Protein AF-A0A2D4N0L1-F1 (afdb_monomer_lite)

Organism: NCBI:txid129469

Radius of gyration: 17.46 Å; chains: 1; bounding box: 37×36×46 Å

pLDDT: mean 87.57, std 13.32, range [36.03, 98.56]

Structure (mmCIF, N/CA/C/O backbone):
data_AF-A0A2D4N0L1-F1
#
_entry.id   AF-A0A2D4N0L1-F1
#
loop_
_atom_site.group_PDB
_atom_site.id
_atom_site.type_symbol
_atom_site.label_atom_id
_atom_site.label_alt_id
_atom_site.label_comp_id
_atom_site.label_asym_id
_atom_site.label_entity_id
_atom_site.label_seq_id
_atom_site.pdbx_PDB_ins_code
_atom_site.Cartn_x
_atom_site.Cartn_y
_atom_site.Cartn_z
_atom_site.occupancy
_atom_site.B_iso_or_equiv
_atom_site.auth_seq_id
_atom_site.auth_comp_id
_atom_site.auth_asym_id
_atom_site.auth_atom_id
_atom_site.pdbx_PDB_model_num
ATOM 1 N N . SER A 1 1 ? 4.907 13.737 16.187 1.00 70.56 1 SER A N 1
ATOM 2 C CA . SER A 1 1 ? 6.003 14.047 17.114 1.00 70.56 1 SER A CA 1
ATOM 3 C C . SER A 1 1 ? 7.324 13.572 16.533 1.00 70.56 1 SER A C 1
ATOM 5 O O . SER A 1 1 ? 7.354 12.502 15.925 1.00 70.56 1 SER A O 1
ATOM 7 N N . SER A 1 2 ? 8.396 14.350 16.706 1.00 70.12 2 SER A N 1
ATOM 8 C CA . SER A 1 2 ? 9.777 13.940 16.403 1.00 70.12 2 SER A CA 1
ATOM 9 C C . SER A 1 2 ? 10.321 12.933 17.426 1.00 70.12 2 SER A C 1
ATOM 11 O O . SER A 1 2 ? 11.232 12.169 17.104 1.00 70.12 2 SER A O 1
ATOM 13 N N . ASN A 1 3 ? 9.709 12.844 18.612 1.00 78.75 3 ASN A N 1
ATOM 14 C CA . ASN A 1 3 ? 10.082 11.907 19.665 1.00 78.75 3 ASN A CA 1
ATOM 15 C C . ASN A 1 3 ? 9.622 10.476 19.344 1.00 78.75 3 ASN A C 1
ATOM 17 O O . ASN A 1 3 ? 8.456 10.225 19.033 1.00 78.75 3 ASN A O 1
ATOM 21 N N . TRP A 1 4 ? 10.554 9.528 19.425 1.00 79.44 4 TRP A N 1
ATOM 22 C CA . TRP A 1 4 ? 10.309 8.106 19.197 1.00 79.44 4 TRP A CA 1
ATOM 23 C C . TRP A 1 4 ? 9.311 7.499 20.193 1.00 79.44 4 TRP A C 1
ATOM 25 O O . TRP A 1 4 ? 8.434 6.742 19.770 1.00 79.44 4 TRP A O 1
ATOM 35 N N . SER A 1 5 ? 9.423 7.828 21.488 1.00 81.56 5 SER A N 1
ATOM 36 C CA . SER A 1 5 ? 8.578 7.220 22.533 1.00 81.56 5 SER A CA 1
ATOM 37 C C . SER A 1 5 ? 7.115 7.586 22.321 1.00 81.56 5 SER A C 1
ATOM 39 O O . SER A 1 5 ? 6.252 6.716 22.282 1.00 81.56 5 SER A O 1
ATOM 41 N N . GLU A 1 6 ? 6.856 8.860 22.031 1.00 85.69 6 GLU A N 1
ATOM 42 C CA . GLU A 1 6 ? 5.513 9.362 21.740 1.00 85.69 6 GLU A CA 1
ATOM 43 C C . GLU A 1 6 ? 4.907 8.714 20.488 1.00 85.69 6 GLU A C 1
ATOM 45 O O . GLU A 1 6 ? 3.711 8.431 20.455 1.00 85.69 6 GLU A O 1
ATOM 50 N N . ARG A 1 7 ? 5.711 8.427 19.449 1.00 85.50 7 ARG A N 1
ATOM 51 C CA . ARG A 1 7 ? 5.216 7.699 18.264 1.00 85.50 7 ARG A CA 1
ATOM 52 C C . ARG A 1 7 ? 4.815 6.270 18.615 1.00 85.50 7 ARG A C 1
ATOM 54 O O . ARG A 1 7 ? 3.769 5.807 18.166 1.00 85.50 7 ARG A O 1
ATOM 61 N N . LYS A 1 8 ? 5.634 5.578 19.410 1.00 86.94 8 LYS A N 1
ATOM 62 C CA . LYS A 1 8 ? 5.337 4.221 19.882 1.00 86.94 8 LYS A CA 1
ATOM 63 C C . LYS A 1 8 ? 4.055 4.202 20.717 1.00 86.94 8 LYS A C 1
ATOM 65 O O . LYS A 1 8 ? 3.181 3.383 20.451 1.00 86.94 8 LYS A O 1
ATOM 70 N N . GLU A 1 9 ? 3.934 5.095 21.694 1.00 90.50 9 GLU A N 1
ATOM 71 C CA . GLU A 1 9 ? 2.748 5.204 22.553 1.00 90.50 9 GLU A CA 1
ATOM 72 C C . GLU A 1 9 ? 1.495 5.554 21.748 1.00 90.50 9 GLU A C 1
ATOM 74 O O . GLU A 1 9 ? 0.459 4.914 21.919 1.00 90.50 9 GLU A O 1
ATOM 79 N N . GLY A 1 10 ? 1.609 6.481 20.792 1.00 90.75 10 GLY A N 1
ATOM 80 C CA . GLY A 1 10 ? 0.523 6.815 19.873 1.00 90.75 10 GLY A CA 1
ATOM 81 C C . GLY A 1 10 ? 0.056 5.617 19.040 1.00 90.75 10 GLY A C 1
ATOM 82 O O . GLY A 1 10 ? -1.147 5.408 18.897 1.00 90.75 10 GLY A O 1
ATOM 83 N N . LEU A 1 11 ? 0.981 4.791 18.534 1.00 91.06 11 LEU A N 1
ATOM 84 C CA . LEU A 1 11 ? 0.633 3.566 17.803 1.00 91.06 11 LEU A CA 1
ATOM 85 C C . LEU A 1 11 ? -0.044 2.525 18.697 1.00 91.06 11 LEU A C 1
ATOM 87 O O . LEU A 1 11 ? -1.002 1.902 18.253 1.00 91.06 11 LEU A O 1
ATOM 91 N N . ILE A 1 12 ? 0.408 2.357 19.942 1.00 92.06 12 ILE A N 1
ATOM 92 C CA . ILE A 1 12 ? -0.232 1.450 20.908 1.00 92.06 12 ILE A CA 1
ATOM 93 C C . ILE A 1 12 ? -1.658 1.922 21.216 1.00 92.06 12 ILE A C 1
ATOM 95 O O . ILE A 1 12 ? -2.595 1.125 21.191 1.00 92.06 12 ILE A O 1
ATOM 99 N N . GLY A 1 13 ? -1.843 3.223 21.455 1.00 92.06 13 GLY A N 1
ATOM 100 C CA . GLY A 1 13 ? -3.165 3.815 21.661 1.00 92.06 13 GLY A CA 1
ATOM 101 C C . GLY A 1 13 ? -4.088 3.603 20.460 1.00 92.06 13 GLY A C 1
ATOM 102 O O . GLY A 1 13 ? -5.243 3.217 20.632 1.00 92.06 13 GLY A O 1
ATOM 103 N N . LEU A 1 14 ? -3.564 3.773 19.242 1.00 92.19 14 LEU A N 1
ATOM 104 C CA . LEU A 1 14 ? -4.318 3.533 18.013 1.00 92.19 14 LEU A CA 1
ATOM 105 C C . LEU A 1 14 ? -4.685 2.055 17.836 1.00 92.19 14 LEU A C 1
ATOM 107 O O . LEU A 1 14 ? -5.826 1.758 17.509 1.00 92.19 14 LEU A O 1
ATOM 111 N N . GLN A 1 15 ? -3.769 1.122 18.107 1.00 92.12 15 GLN A N 1
ATOM 112 C CA . GLN A 1 15 ? -4.069 -0.315 18.073 1.00 92.12 15 GLN A CA 1
ATOM 113 C C . GLN A 1 15 ? -5.190 -0.682 19.051 1.00 92.12 15 GLN A C 1
ATOM 115 O O . GLN A 1 15 ? -6.077 -1.457 18.708 1.00 92.12 15 GLN A O 1
ATOM 120 N N . ASN A 1 16 ? -5.184 -0.108 20.255 1.00 91.56 16 ASN A N 1
ATOM 121 C CA . ASN A 1 16 ? -6.250 -0.333 21.231 1.00 91.56 16 ASN A CA 1
ATOM 122 C C . ASN A 1 16 ? -7.594 0.243 20.761 1.00 91.56 16 ASN A C 1
ATOM 124 O O . ASN A 1 16 ? -8.624 -0.399 20.950 1.00 91.56 16 ASN A O 1
ATOM 128 N N . LEU A 1 17 ? -7.582 1.413 20.114 1.00 90.62 17 LEU A N 1
ATOM 129 C CA . LEU A 1 17 ? -8.778 2.019 19.524 1.00 90.62 17 LEU A CA 1
ATOM 130 C C . LEU A 1 17 ? -9.350 1.168 18.382 1.00 90.62 17 LEU A C 1
ATOM 132 O O . LEU A 1 17 ? -10.560 0.979 18.301 1.00 90.62 17 LEU A O 1
ATOM 136 N N . LEU A 1 18 ? -8.490 0.636 17.513 1.00 88.94 18 LEU A N 1
ATOM 137 C CA . LEU A 1 18 ? -8.903 -0.243 16.418 1.00 88.94 18 LEU A CA 1
ATOM 138 C C . LEU A 1 18 ? -9.489 -1.556 16.953 1.00 88.94 18 LEU A C 1
ATOM 140 O O . LEU A 1 18 ? -10.538 -2.003 16.495 1.00 88.94 18 LEU A O 1
ATOM 144 N N . LYS A 1 19 ? -8.871 -2.136 17.989 1.00 88.81 19 LYS A N 1
ATOM 145 C CA . LYS A 1 19 ? -9.373 -3.349 18.656 1.00 88.81 19 LYS A CA 1
ATOM 146 C C . LYS A 1 19 ? -10.721 -3.154 19.337 1.00 88.81 19 LYS A C 1
ATOM 148 O O . LYS A 1 19 ? -11.499 -4.100 19.391 1.00 88.81 19 LYS A O 1
ATOM 153 N N . SER A 1 20 ? -11.010 -1.959 19.849 1.00 88.62 20 SER A N 1
ATOM 154 C CA . SER A 1 20 ? -12.323 -1.664 20.428 1.00 88.62 20 SER A CA 1
ATOM 155 C C . SER A 1 20 ? -13.409 -1.413 19.377 1.00 88.62 20 SER A C 1
ATOM 157 O O . SER A 1 20 ? -14.542 -1.129 19.758 1.00 88.62 20 SER A O 1
ATOM 159 N N . GLN A 1 21 ? -13.080 -1.506 18.078 1.00 77.94 21 GLN A N 1
ATOM 160 C CA . GLN A 1 21 ? -13.977 -1.232 16.949 1.00 77.94 21 GLN A CA 1
ATOM 161 C C . GLN A 1 21 ? -14.682 0.124 17.056 1.00 77.94 21 GLN A C 1
ATOM 163 O O . GLN A 1 21 ? -15.794 0.315 16.562 1.00 77.94 21 GLN A O 1
ATOM 168 N N . ARG A 1 22 ? -14.034 1.095 17.709 1.00 84.06 22 ARG A N 1
ATOM 169 C CA . ARG A 1 22 ? -14.580 2.442 17.806 1.00 84.06 22 ARG A CA 1
ATOM 170 C C . ARG A 1 22 ? -14.673 3.038 16.403 1.00 84.06 22 ARG A C 1
ATOM 172 O O . ARG A 1 22 ? -13.668 3.158 15.706 1.00 84.06 22 ARG A O 1
ATOM 179 N N . THR A 1 23 ? -15.864 3.497 16.034 1.00 81.25 23 THR A N 1
ATOM 180 C CA . THR A 1 23 ? -16.072 4.235 14.788 1.00 81.25 23 THR A CA 1
ATOM 181 C C . THR A 1 23 ? -15.280 5.541 14.818 1.00 81.25 23 THR A C 1
ATOM 183 O O . THR A 1 23 ? -15.414 6.350 15.740 1.00 81.25 23 THR A O 1
ATOM 186 N N . LEU A 1 24 ? -14.444 5.736 13.803 1.00 89.25 24 LEU A N 1
ATOM 187 C CA . LEU A 1 24 ? -13.737 6.986 13.564 1.00 89.25 24 LEU A CA 1
ATOM 188 C C . LEU A 1 24 ? -14.592 7.885 12.677 1.00 89.25 24 LEU A C 1
ATOM 190 O O . LEU A 1 24 ? -15.162 7.433 11.687 1.00 89.25 24 LEU A O 1
ATOM 194 N N . SER A 1 25 ? -14.658 9.171 13.003 1.00 92.19 25 SER A N 1
ATOM 195 C CA . SER A 1 25 ? -15.262 10.152 12.104 1.00 92.19 25 SER A CA 1
ATOM 196 C C . SER A 1 25 ? -14.426 10.308 10.830 1.00 92.19 25 SER A C 1
ATOM 198 O O . SER A 1 25 ? -13.211 10.101 10.825 1.00 92.19 25 SER A O 1
ATOM 200 N N . ARG A 1 26 ? -15.052 10.784 9.748 1.00 90.50 26 ARG A N 1
ATOM 201 C CA . ARG A 1 26 ? -14.361 11.065 8.476 1.00 90.50 26 ARG A CA 1
ATOM 202 C C . ARG A 1 26 ? -13.154 12.000 8.643 1.00 90.50 26 ARG A C 1
ATOM 204 O O . ARG A 1 26 ? -12.141 11.836 7.969 1.00 90.50 26 ARG A O 1
ATOM 211 N N . VAL A 1 27 ? -13.248 12.976 9.551 1.00 94.81 27 VAL A N 1
ATOM 212 C CA . VAL A 1 27 ? -12.160 13.926 9.842 1.00 94.81 27 VAL A CA 1
ATOM 213 C C . VAL A 1 27 ? -10.999 13.230 10.555 1.00 94.81 27 VAL A C 1
ATOM 215 O O . VAL A 1 27 ? -9.842 13.439 10.186 1.00 94.81 27 VAL A O 1
ATOM 218 N N . GLU A 1 28 ? -11.289 12.380 11.543 1.00 93.69 28 GLU A N 1
ATOM 219 C CA . GLU A 1 28 ? -10.271 11.575 12.228 1.00 93.69 28 GLU A CA 1
ATOM 220 C C . GLU A 1 28 ? -9.590 10.608 11.256 1.00 93.69 28 GLU A C 1
ATOM 222 O O . GLU A 1 28 ? -8.361 10.530 11.237 1.00 93.69 28 GLU A O 1
ATOM 227 N N . LEU A 1 29 ? -10.367 9.938 10.400 1.00 94.69 29 LEU A N 1
ATOM 228 C CA . LEU A 1 29 ? -9.846 9.001 9.410 1.00 94.69 29 LEU A CA 1
ATOM 229 C C . LEU A 1 29 ? -8.920 9.693 8.406 1.00 94.69 29 LEU A C 1
ATOM 231 O O . LEU A 1 29 ? -7.802 9.232 8.170 1.00 94.69 29 LEU A O 1
ATOM 235 N N . LYS A 1 30 ? -9.337 10.849 7.875 1.00 95.38 30 LYS A N 1
ATOM 236 C CA . LYS A 1 30 ? -8.504 11.658 6.978 1.00 95.38 30 LYS A CA 1
ATOM 237 C C . LYS A 1 30 ? -7.191 12.060 7.650 1.00 95.38 30 LYS A C 1
ATOM 239 O O . LYS A 1 30 ? -6.119 11.895 7.069 1.00 95.38 30 LYS A O 1
ATOM 244 N N . ARG A 1 31 ? -7.256 12.522 8.901 1.00 95.81 31 ARG A N 1
ATOM 245 C CA . ARG A 1 31 ? -6.065 12.896 9.674 1.00 95.81 31 ARG A CA 1
ATOM 246 C C . ARG A 1 31 ? -5.134 11.703 9.901 1.00 95.81 31 ARG A C 1
ATOM 248 O O . ARG A 1 31 ? -3.917 11.861 9.815 1.00 95.81 31 ARG A O 1
ATOM 255 N N . LEU A 1 32 ? -5.674 10.515 10.174 1.00 95.38 32 LEU A N 1
ATOM 256 C CA . LEU A 1 32 ? -4.875 9.294 10.301 1.00 95.38 32 LEU A CA 1
ATOM 257 C C . LEU A 1 32 ? -4.203 8.910 8.982 1.00 95.38 32 LEU A C 1
ATOM 259 O O . LEU A 1 32 ? -3.011 8.611 8.995 1.00 95.38 32 LEU A O 1
ATOM 263 N N . CYS A 1 33 ? -4.899 9.014 7.848 1.00 97.00 33 CYS A N 1
ATOM 264 C CA . CYS A 1 33 ? -4.310 8.785 6.525 1.00 97.00 33 CYS A CA 1
ATOM 265 C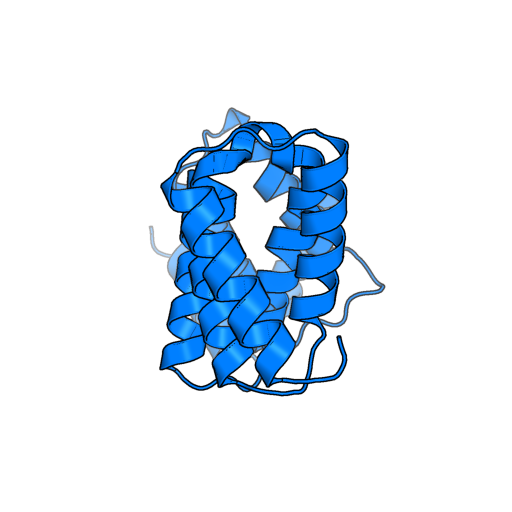 C . CYS A 1 33 ? -3.128 9.733 6.257 1.00 97.00 33 CYS A C 1
ATOM 267 O O . CYS A 1 33 ? -2.066 9.307 5.797 1.00 97.00 33 CYS A O 1
ATOM 269 N N . GLU A 1 34 ? -3.253 11.016 6.608 1.00 95.50 34 GLU A N 1
ATOM 270 C CA . GLU A 1 34 ? -2.164 12.001 6.502 1.00 95.50 34 GLU A CA 1
ATOM 271 C C . GLU A 1 34 ? -0.982 11.681 7.435 1.00 95.50 34 GLU A C 1
ATOM 273 O O . GLU A 1 34 ? 0.185 11.898 7.088 1.00 95.50 34 GLU A O 1
ATOM 278 N N . ILE A 1 35 ? -1.254 11.166 8.637 1.00 94.12 35 ILE A N 1
ATOM 279 C CA . ILE A 1 35 ? -0.215 10.711 9.571 1.00 94.12 35 ILE A CA 1
ATOM 280 C C . ILE A 1 35 ? 0.499 9.480 9.006 1.00 94.12 35 ILE A C 1
ATOM 282 O O . ILE A 1 35 ? 1.726 9.480 8.931 1.00 94.12 35 ILE A O 1
ATOM 286 N N . PHE A 1 36 ? -0.237 8.467 8.555 1.00 95.56 36 PHE A N 1
ATOM 287 C CA . PHE A 1 36 ? 0.319 7.242 7.977 1.00 95.56 36 PHE A CA 1
ATOM 288 C C . PHE A 1 36 ? 1.116 7.510 6.702 1.00 95.56 36 PHE A C 1
ATOM 290 O O . PHE A 1 36 ? 2.203 6.962 6.529 1.00 95.56 36 PHE A O 1
ATOM 297 N N . THR A 1 37 ? 0.655 8.439 5.864 1.00 95.38 37 THR A N 1
ATOM 298 C 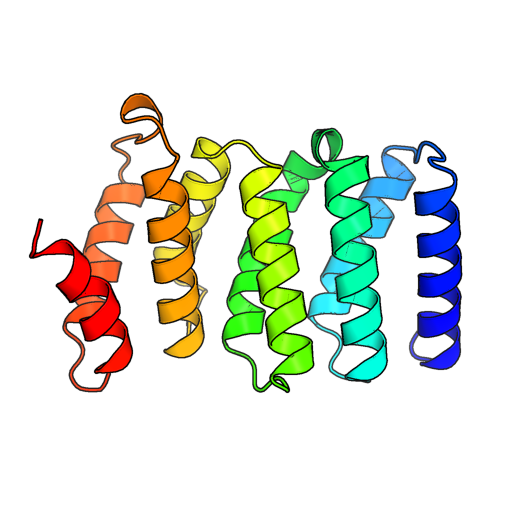CA . THR A 1 37 ? 1.406 8.911 4.691 1.00 95.38 37 THR A CA 1
ATOM 299 C C . THR A 1 37 ? 2.781 9.446 5.093 1.00 95.38 37 THR A C 1
ATOM 301 O O . THR A 1 37 ? 3.789 9.103 4.479 1.00 95.38 37 THR A O 1
ATOM 304 N N . ARG A 1 38 ? 2.853 10.234 6.173 1.00 92.44 38 ARG A N 1
ATOM 305 C CA . ARG A 1 38 ? 4.131 10.724 6.710 1.00 92.44 38 ARG A CA 1
ATOM 306 C C . ARG A 1 38 ? 4.966 9.615 7.351 1.00 92.44 38 ARG A C 1
ATOM 308 O O . ARG A 1 38 ? 6.185 9.648 7.228 1.00 92.44 38 ARG A O 1
ATOM 315 N N . MET A 1 39 ? 4.343 8.616 7.978 1.00 91.94 39 MET A N 1
ATOM 316 C CA . MET A 1 39 ? 5.053 7.464 8.554 1.00 91.94 39 MET A CA 1
ATOM 317 C C . MET A 1 39 ? 5.744 6.598 7.494 1.00 91.94 39 MET A C 1
ATOM 319 O O . MET A 1 39 ? 6.810 6.051 7.769 1.00 91.94 39 MET A O 1
ATOM 323 N N . PHE A 1 40 ? 5.225 6.530 6.262 1.00 91.06 40 PHE A N 1
ATOM 324 C CA . PHE A 1 40 ? 5.961 5.923 5.148 1.00 91.06 40 PHE A CA 1
ATOM 325 C C . PHE A 1 40 ? 7.273 6.657 4.838 1.00 91.06 40 PHE A C 1
ATOM 327 O O . PHE A 1 40 ? 8.247 6.016 4.446 1.00 91.06 40 PHE A O 1
ATOM 334 N N . ALA A 1 41 ? 7.335 7.973 5.031 1.00 85.56 41 ALA A N 1
ATOM 335 C CA . ALA A 1 41 ? 8.532 8.768 4.768 1.00 85.56 41 ALA A CA 1
ATOM 336 C C . ALA A 1 41 ? 9.500 8.849 5.963 1.00 85.56 41 ALA A C 1
ATOM 338 O O . ALA A 1 41 ? 10.619 9.317 5.776 1.00 85.56 41 ALA A O 1
ATOM 339 N N . ASP A 1 42 ? 9.106 8.398 7.161 1.00 81.44 42 ASP A N 1
ATOM 340 C CA . ASP A 1 42 ? 9.916 8.533 8.379 1.00 81.44 42 ASP A CA 1
ATOM 341 C C . ASP A 1 42 ? 11.183 7.648 8.308 1.00 81.44 42 ASP A C 1
ATOM 343 O O . ASP A 1 42 ? 11.078 6.414 8.283 1.00 81.44 42 ASP A O 1
ATOM 347 N N . PRO A 1 43 ? 12.395 8.241 8.277 1.00 65.06 43 PRO A N 1
ATOM 348 C CA . PRO A 1 43 ? 13.647 7.489 8.248 1.00 65.06 43 PRO A CA 1
ATOM 349 C C . PRO A 1 43 ? 14.046 6.964 9.638 1.00 65.06 43 PRO A C 1
ATOM 351 O O . PRO A 1 43 ? 14.979 6.162 9.756 1.00 65.06 43 PRO A O 1
ATOM 354 N N . HIS A 1 44 ? 13.367 7.393 10.708 1.00 63.03 44 HIS A N 1
ATOM 355 C CA . HIS A 1 44 ? 13.825 7.199 12.076 1.00 63.03 44 HIS A CA 1
ATOM 356 C C . HIS A 1 44 ? 13.002 6.157 12.839 1.00 63.03 44 HIS A C 1
ATOM 358 O O . HIS A 1 44 ? 11.938 6.419 13.402 1.00 63.03 44 HIS A O 1
ATOM 364 N N . SER A 1 45 ? 13.633 4.982 12.953 1.00 69.44 45 SER A N 1
ATOM 365 C CA . SER A 1 45 ? 13.294 3.808 13.768 1.00 69.44 45 SER A CA 1
ATOM 366 C C . SER A 1 45 ? 12.575 2.686 13.023 1.00 69.44 45 SER A C 1
ATOM 368 O O . SER A 1 45 ? 11.347 2.603 12.984 1.00 69.44 45 SER A O 1
ATOM 370 N N . LYS A 1 46 ? 13.379 1.721 12.547 1.00 81.06 46 LYS A N 1
ATOM 371 C CA . LYS A 1 46 ? 12.929 0.428 11.995 1.00 81.06 46 LYS A CA 1
ATOM 372 C C . LYS A 1 46 ? 11.878 -0.255 12.886 1.00 81.06 46 LYS A C 1
ATOM 374 O O . LYS A 1 46 ? 10.968 -0.899 12.375 1.00 81.06 46 LYS A O 1
ATOM 379 N N . ARG A 1 47 ? 11.976 -0.084 14.212 1.00 85.00 47 ARG A N 1
ATOM 380 C CA . ARG A 1 47 ? 11.034 -0.652 15.189 1.00 85.00 47 ARG A CA 1
ATOM 381 C C . ARG A 1 47 ? 9.661 0.021 15.139 1.00 85.00 47 ARG A C 1
ATOM 383 O O . ARG A 1 47 ? 8.661 -0.682 15.123 1.00 85.00 47 ARG A O 1
ATOM 390 N N . VAL A 1 48 ? 9.610 1.354 15.069 1.00 87.75 48 VAL A N 1
ATOM 391 C CA . VAL A 1 48 ? 8.337 2.093 14.934 1.00 87.75 48 VAL A CA 1
ATOM 392 C C . VAL A 1 48 ? 7.711 1.806 13.587 1.00 87.75 48 VAL A C 1
ATOM 394 O O . VAL A 1 48 ? 6.514 1.576 13.526 1.00 87.75 48 VAL A O 1
ATOM 397 N N . PHE A 1 49 ? 8.516 1.746 12.525 1.00 91.62 49 PHE A N 1
ATOM 398 C CA . PHE A 1 49 ? 8.012 1.389 11.204 1.00 91.62 49 PHE A CA 1
ATOM 399 C C . PHE A 1 49 ? 7.407 -0.023 11.187 1.00 91.62 49 PHE A C 1
ATOM 401 O O . PHE A 1 49 ? 6.336 -0.226 10.626 1.00 91.62 49 PHE A O 1
ATOM 408 N N . SER A 1 50 ? 8.036 -0.987 11.868 1.00 91.94 50 SER A N 1
ATOM 409 C CA . SER A 1 50 ? 7.470 -2.331 12.038 1.00 91.94 50 SER A CA 1
ATOM 410 C C . SER A 1 50 ? 6.119 -2.308 12.760 1.00 91.94 50 SER A C 1
ATOM 412 O O . SER A 1 50 ? 5.190 -2.960 12.298 1.00 91.94 50 SER A O 1
ATOM 414 N N . MET A 1 51 ? 5.998 -1.556 13.860 1.00 92.94 51 MET A N 1
ATOM 415 C CA . MET A 1 51 ? 4.726 -1.413 14.586 1.00 92.94 51 MET A CA 1
ATOM 416 C C . MET A 1 51 ? 3.669 -0.696 13.743 1.00 92.94 51 MET A C 1
ATOM 418 O O . MET A 1 51 ? 2.509 -1.083 13.742 1.00 92.94 51 MET A O 1
ATOM 422 N N . PHE A 1 52 ? 4.075 0.325 12.988 1.00 94.88 52 PHE A N 1
ATOM 423 C CA . PHE A 1 52 ? 3.208 1.032 12.055 1.00 94.88 52 PHE A CA 1
ATOM 424 C C . PHE A 1 52 ? 2.615 0.077 11.017 1.00 94.88 52 PHE A C 1
ATOM 426 O O . PHE A 1 52 ? 1.413 0.125 10.799 1.00 94.88 52 PHE A O 1
ATOM 433 N N . LEU A 1 53 ? 3.417 -0.808 10.416 1.00 96.31 53 LEU A N 1
ATOM 434 C CA . LEU A 1 53 ? 2.914 -1.774 9.433 1.00 96.31 53 LEU A CA 1
ATOM 435 C C . LEU A 1 53 ? 1.911 -2.763 10.040 1.00 96.31 53 LEU A C 1
ATOM 437 O O . LEU A 1 53 ? 0.966 -3.153 9.363 1.00 96.31 53 LEU A O 1
ATOM 441 N N . GLU A 1 54 ? 2.097 -3.156 11.302 1.00 94.44 54 GLU A N 1
ATOM 442 C CA . GLU A 1 54 ? 1.124 -3.987 12.024 1.00 94.44 54 GLU A CA 1
ATOM 443 C C . GLU A 1 54 ? -0.192 -3.231 12.221 1.00 94.44 54 GLU A C 1
ATOM 445 O O . GLU A 1 54 ? -1.245 -3.724 11.834 1.00 94.44 54 GLU A O 1
ATOM 450 N N . THR A 1 55 ? -0.128 -1.995 12.724 1.00 96.00 55 THR A N 1
ATOM 451 C CA . THR A 1 55 ? -1.314 -1.142 12.884 1.00 96.00 55 THR A CA 1
ATOM 452 C C . THR A 1 55 ? -1.994 -0.836 11.549 1.00 96.00 55 THR A C 1
ATOM 454 O O . THR A 1 55 ? -3.215 -0.745 11.486 1.00 96.00 55 THR A O 1
ATOM 457 N N . LEU A 1 56 ? -1.218 -0.672 10.475 1.00 97.56 56 LEU A N 1
ATOM 458 C CA . LEU A 1 56 ? -1.725 -0.388 9.138 1.00 97.56 56 LEU A CA 1
ATOM 459 C C . LEU A 1 56 ? -2.589 -1.538 8.613 1.00 97.56 56 LEU A C 1
ATOM 461 O O . LEU A 1 56 ? -3.617 -1.277 7.998 1.00 97.56 56 LEU A O 1
ATOM 465 N N . VAL A 1 57 ? -2.197 -2.789 8.865 1.00 97.19 57 VAL A N 1
ATOM 466 C CA . VAL A 1 57 ? -2.989 -3.964 8.474 1.00 97.19 57 VAL A CA 1
ATOM 467 C C . VAL A 1 57 ? -4.366 -3.931 9.134 1.00 97.19 57 VAL A C 1
ATOM 469 O O . VAL A 1 57 ? -5.370 -4.028 8.430 1.00 97.19 57 VAL A O 1
ATOM 472 N N . ASP A 1 58 ? -4.417 -3.731 10.452 1.00 95.06 58 ASP A N 1
ATOM 473 C CA . ASP A 1 58 ? -5.685 -3.647 11.187 1.00 95.06 58 ASP A CA 1
ATOM 474 C C . ASP A 1 58 ? -6.534 -2.471 10.685 1.00 95.06 58 ASP A C 1
ATOM 476 O O . ASP A 1 58 ? -7.733 -2.608 10.448 1.00 95.06 58 ASP A O 1
ATOM 480 N N . PHE A 1 59 ? -5.897 -1.321 10.455 1.00 96.38 59 PHE A N 1
ATOM 481 C CA . PHE A 1 59 ? -6.557 -0.118 9.958 1.00 96.38 59 PHE A CA 1
ATOM 482 C C . PHE A 1 59 ? -7.211 -0.322 8.588 1.00 96.38 59 PHE A C 1
ATOM 484 O O . PHE A 1 59 ? -8.351 0.098 8.396 1.00 96.38 59 PHE A O 1
ATOM 491 N N . ILE A 1 60 ? -6.520 -0.984 7.652 1.00 97.00 60 ILE A N 1
ATOM 492 C CA . ILE A 1 60 ? -7.074 -1.299 6.328 1.00 97.00 60 ILE A CA 1
ATOM 493 C C . ILE A 1 60 ? -8.298 -2.201 6.477 1.00 97.00 60 ILE A C 1
ATOM 495 O O . ILE A 1 60 ? -9.339 -1.895 5.912 1.00 97.00 60 ILE A O 1
ATOM 499 N N . ILE A 1 61 ? -8.197 -3.279 7.257 1.00 94.81 61 ILE A N 1
ATOM 500 C CA . ILE A 1 61 ? -9.287 -4.255 7.405 1.00 94.81 61 ILE A CA 1
ATOM 501 C C . ILE A 1 61 ? -10.545 -3.596 7.977 1.00 94.81 61 ILE A C 1
ATOM 503 O O . ILE A 1 61 ? -11.647 -3.865 7.502 1.00 94.81 61 ILE A O 1
ATOM 507 N N . ILE A 1 62 ? -10.379 -2.740 8.986 1.00 93.75 62 ILE A N 1
ATOM 508 C CA . ILE A 1 62 ? -11.496 -2.123 9.709 1.00 93.75 62 ILE A CA 1
ATOM 509 C C . ILE A 1 62 ? -12.140 -0.991 8.899 1.00 93.75 62 ILE A C 1
ATOM 511 O O . ILE A 1 62 ? -13.354 -0.826 8.962 1.00 93.75 62 ILE A O 1
ATOM 515 N N . HIS A 1 63 ? -11.351 -0.213 8.151 1.00 94.69 63 HIS A N 1
ATOM 516 C CA . HIS A 1 63 ? -11.824 1.023 7.516 1.00 94.69 63 HIS A CA 1
ATOM 517 C C . HIS A 1 63 ? -11.810 1.004 5.982 1.00 94.69 63 HIS A C 1
ATOM 519 O O . HIS A 1 63 ? -12.028 2.049 5.379 1.00 94.69 63 HIS A O 1
ATOM 525 N N . LYS A 1 64 ? -11.561 -0.141 5.330 1.00 94.44 64 LYS A N 1
ATOM 526 C CA . LYS A 1 64 ? -11.432 -0.267 3.860 1.00 94.44 64 LYS A CA 1
ATOM 527 C C . LYS A 1 64 ? -12.490 0.494 3.053 1.00 94.44 64 LYS A C 1
ATOM 529 O O . LYS A 1 64 ? -12.139 1.126 2.058 1.00 94.44 64 LYS A O 1
ATOM 534 N N . ASP A 1 65 ? -13.743 0.489 3.504 1.00 94.38 65 ASP A N 1
ATOM 535 C CA . ASP A 1 65 ? -14.868 1.107 2.795 1.00 94.38 65 ASP A CA 1
ATOM 536 C C . ASP A 1 65 ? -14.732 2.640 2.707 1.00 94.38 65 ASP A C 1
ATOM 538 O O . ASP A 1 65 ? -15.159 3.248 1.728 1.00 94.38 65 ASP A O 1
ATOM 542 N N . ASP A 1 66 ? -14.036 3.256 3.667 1.00 95.12 66 ASP A N 1
ATOM 543 C CA . ASP A 1 66 ? -13.786 4.699 3.742 1.00 95.12 66 ASP A CA 1
ATOM 544 C C . ASP A 1 66 ? -12.379 5.103 3.248 1.00 95.12 66 ASP A C 1
ATOM 546 O O . ASP A 1 66 ? -12.007 6.281 3.294 1.00 95.12 66 ASP A O 1
ATOM 550 N N . LEU A 1 67 ? -11.562 4.146 2.787 1.00 96.31 67 LEU A N 1
ATOM 551 C CA . LEU A 1 67 ? -10.158 4.370 2.408 1.00 96.31 67 LEU A CA 1
ATOM 552 C C . LEU A 1 67 ? -9.914 4.462 0.895 1.00 96.31 67 LEU A C 1
ATOM 554 O O . LEU A 1 67 ? -8.760 4.578 0.478 1.00 96.31 67 LEU A O 1
ATOM 558 N N . GLN A 1 68 ? -10.967 4.458 0.075 1.00 95.12 68 GLN A N 1
ATOM 559 C CA . GLN A 1 68 ? -10.855 4.490 -1.392 1.00 95.12 68 GLN A CA 1
ATOM 560 C C . GLN A 1 68 ? -10.023 5.685 -1.892 1.00 95.12 68 GLN A C 1
ATOM 562 O O . GLN A 1 68 ? -9.081 5.510 -2.664 1.00 95.12 68 GLN A O 1
ATOM 567 N N . ASP A 1 69 ? -10.272 6.889 -1.362 1.00 95.56 69 ASP A N 1
ATOM 568 C CA . ASP A 1 69 ? -9.523 8.106 -1.727 1.00 95.56 69 ASP A CA 1
ATOM 569 C C . ASP A 1 69 ? -8.023 8.011 -1.384 1.00 95.56 69 ASP A C 1
ATOM 571 O O . ASP A 1 69 ? -7.181 8.677 -1.993 1.00 95.56 69 ASP A O 1
ATOM 575 N N . TRP A 1 70 ? -7.668 7.185 -0.397 1.00 97.88 70 TRP A N 1
ATOM 576 C CA . TRP A 1 70 ? -6.294 7.008 0.067 1.00 97.88 70 TRP A CA 1
ATOM 577 C C . TRP A 1 70 ? -5.583 5.811 -0.582 1.00 97.88 70 TRP A C 1
ATOM 579 O O . TRP A 1 70 ? -4.355 5.705 -0.487 1.00 97.88 70 TRP A O 1
ATOM 589 N N . LEU A 1 71 ? -6.313 4.946 -1.296 1.00 98.38 71 LEU A N 1
ATOM 590 C CA . LEU A 1 71 ? -5.799 3.706 -1.886 1.00 98.38 71 LEU A CA 1
ATOM 591 C C . LEU A 1 71 ? -4.582 3.939 -2.789 1.00 98.38 71 LEU A C 1
ATOM 593 O O . LEU A 1 71 ? -3.601 3.199 -2.707 1.00 98.38 71 LEU A O 1
ATOM 597 N N . PHE A 1 72 ? -4.598 4.999 -3.603 1.00 97.69 72 PHE A N 1
ATOM 598 C CA . PHE A 1 72 ? -3.457 5.346 -4.456 1.00 97.69 72 PHE A CA 1
ATOM 599 C C . PHE A 1 72 ? -2.177 5.557 -3.639 1.00 97.69 72 PHE A C 1
ATOM 601 O O . PHE A 1 72 ? -1.117 5.019 -3.972 1.00 97.69 72 PHE A O 1
ATOM 608 N N . VAL A 1 73 ? -2.263 6.320 -2.547 1.00 97.88 73 VAL A N 1
ATOM 609 C CA . VAL A 1 73 ? -1.113 6.594 -1.677 1.00 97.88 73 VAL A CA 1
ATOM 610 C C . VAL A 1 73 ? -0.685 5.317 -0.966 1.00 97.88 73 VAL A C 1
ATOM 612 O O . VAL A 1 73 ? 0.497 4.986 -0.987 1.00 97.88 73 VAL A O 1
ATOM 615 N N . LEU A 1 74 ? -1.629 4.573 -0.389 1.00 98.44 74 LEU A N 1
ATOM 616 C CA . LEU A 1 74 ? -1.356 3.321 0.313 1.00 98.44 74 LEU A CA 1
ATOM 617 C C . LEU A 1 74 ? -0.596 2.321 -0.571 1.00 98.44 74 LEU A C 1
ATOM 619 O O . LEU A 1 74 ? 0.503 1.882 -0.218 1.00 98.44 74 LEU A O 1
ATOM 623 N N . LEU A 1 75 ? -1.157 1.994 -1.738 1.00 98.56 75 LEU A N 1
ATOM 624 C CA . LEU A 1 75 ? -0.614 0.976 -2.632 1.00 98.56 75 LEU A CA 1
ATOM 625 C C . LEU A 1 75 ? 0.758 1.388 -3.180 1.00 98.56 75 LEU A C 1
ATOM 627 O O . LEU A 1 75 ? 1.721 0.622 -3.105 1.00 98.56 75 LEU A O 1
ATOM 631 N N . THR A 1 76 ? 0.892 2.621 -3.675 1.00 97.62 76 THR A N 1
ATOM 632 C CA . THR A 1 76 ? 2.164 3.086 -4.253 1.00 97.62 76 THR A CA 1
ATOM 633 C C . THR A 1 76 ? 3.272 3.2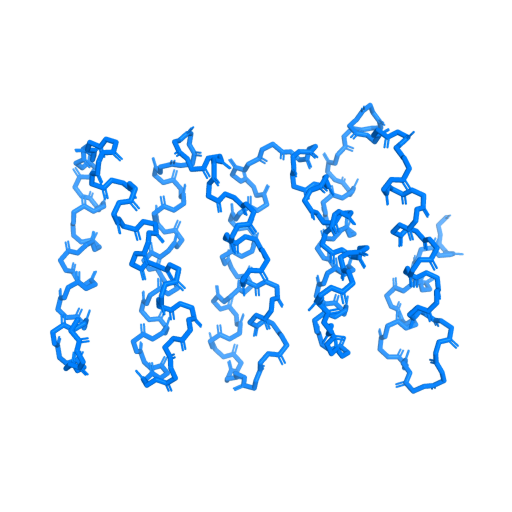12 -3.207 1.00 97.62 76 THR A C 1
ATOM 635 O O . THR A 1 76 ? 4.424 2.882 -3.500 1.00 97.62 76 THR A O 1
ATOM 638 N N . GLN A 1 77 ? 2.962 3.630 -1.975 1.00 97.62 77 GLN A N 1
ATOM 639 C CA . GLN A 1 77 ? 3.957 3.722 -0.901 1.00 97.62 77 GLN A CA 1
ATOM 640 C C . GLN A 1 77 ? 4.421 2.342 -0.424 1.00 97.62 77 GLN A C 1
ATOM 642 O O . GLN A 1 77 ? 5.622 2.141 -0.223 1.00 97.62 77 GLN A O 1
ATOM 647 N N . LEU A 1 78 ? 3.517 1.365 -0.312 1.00 98.12 78 LEU A N 1
ATOM 648 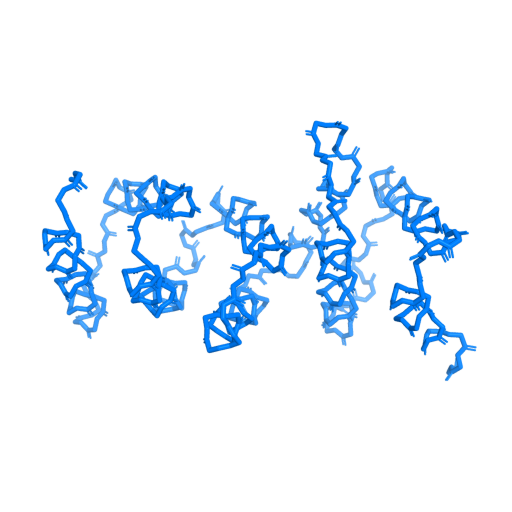C CA . LEU A 1 78 ? 3.888 -0.016 0.009 1.00 98.12 78 LEU A CA 1
ATOM 649 C C . LEU A 1 78 ? 4.789 -0.633 -1.075 1.00 98.12 78 LEU A C 1
ATOM 651 O O . LEU A 1 78 ? 5.829 -1.214 -0.756 1.00 98.12 78 LEU A O 1
ATOM 655 N N . LEU A 1 79 ? 4.460 -0.439 -2.356 1.00 97.94 79 LEU A N 1
ATOM 656 C CA . LEU A 1 79 ? 5.288 -0.903 -3.478 1.00 97.94 79 LEU A CA 1
ATOM 657 C C . LEU A 1 79 ? 6.680 -0.257 -3.472 1.00 97.94 79 LEU A C 1
ATOM 659 O O . LEU A 1 79 ? 7.688 -0.945 -3.645 1.00 97.94 79 LEU A O 1
ATOM 663 N N . LYS A 1 80 ? 6.767 1.052 -3.204 1.00 96.12 80 LYS A N 1
ATOM 664 C CA . LYS A 1 80 ? 8.054 1.751 -3.036 1.00 96.12 80 LYS A CA 1
ATOM 665 C C . LYS A 1 80 ? 8.866 1.172 -1.878 1.00 96.12 80 LYS A C 1
ATOM 667 O O . LYS A 1 80 ? 10.080 1.008 -2.009 1.00 96.12 80 LYS A O 1
ATOM 672 N N . LYS A 1 81 ? 8.219 0.802 -0.767 1.00 95.00 81 LYS A N 1
ATOM 673 C CA . LYS A 1 81 ? 8.890 0.186 0.389 1.00 95.00 81 LYS A CA 1
ATOM 674 C C . LYS A 1 81 ? 9.475 -1.188 0.091 1.00 95.00 81 LYS A C 1
ATOM 676 O O . LYS A 1 81 ? 10.522 -1.500 0.650 1.00 95.00 81 LYS A O 1
ATOM 681 N N . MET A 1 82 ? 8.904 -1.958 -0.834 1.00 95.19 82 MET A N 1
ATOM 682 C CA . MET A 1 82 ? 9.517 -3.216 -1.290 1.00 95.19 82 MET A CA 1
ATOM 683 C C . MET A 1 82 ? 10.869 -3.012 -1.984 1.00 95.19 82 MET A C 1
ATOM 685 O O . MET A 1 82 ? 11.687 -3.931 -2.020 1.00 95.19 82 MET A O 1
ATOM 689 N N . GLY A 1 83 ? 11.125 -1.811 -2.513 1.00 92.88 83 GLY A N 1
ATOM 690 C CA . GLY A 1 83 ? 12.416 -1.443 -3.082 1.00 92.88 83 GLY A CA 1
ATOM 691 C C . GLY A 1 83 ? 13.376 -0.733 -2.138 1.00 92.88 83 GLY A C 1
ATOM 692 O O . GLY A 1 83 ? 14.480 -0.398 -2.572 1.00 92.88 83 GLY A O 1
ATOM 693 N N . ALA A 1 84 ? 12.983 -0.504 -0.885 1.00 92.38 84 ALA A N 1
ATOM 694 C CA . ALA A 1 84 ? 13.863 0.037 0.140 1.00 92.38 84 ALA A CA 1
ATOM 695 C C . ALA A 1 84 ? 14.764 -1.062 0.729 1.00 92.38 84 ALA A C 1
ATOM 697 O O . ALA A 1 84 ? 14.475 -2.257 0.634 1.00 92.38 84 ALA A O 1
ATOM 698 N N . ASP A 1 85 ? 15.865 -0.654 1.357 1.00 89.62 85 ASP A N 1
ATOM 699 C CA . ASP A 1 85 ? 16.743 -1.574 2.076 1.00 89.62 85 ASP A CA 1
ATOM 700 C C . ASP A 1 85 ? 16.164 -1.894 3.464 1.00 89.62 85 ASP A C 1
ATOM 702 O O . ASP A 1 85 ? 16.409 -1.206 4.460 1.00 89.62 85 ASP A O 1
ATOM 706 N N . LEU A 1 86 ? 15.286 -2.898 3.502 1.00 90.06 86 LEU A N 1
ATOM 707 C CA . LEU A 1 86 ? 14.577 -3.341 4.700 1.00 90.06 86 LEU A CA 1
ATOM 708 C C . LEU A 1 86 ? 15.096 -4.705 5.163 1.00 90.06 86 LEU A C 1
ATOM 710 O O . LEU A 1 86 ? 15.454 -5.561 4.361 1.00 90.06 86 LEU A O 1
ATOM 714 N N . LEU A 1 87 ? 15.066 -4.933 6.479 1.00 91.56 87 LEU A N 1
ATOM 715 C CA . LEU A 1 87 ? 15.279 -6.269 7.040 1.00 91.56 87 LEU A CA 1
ATOM 716 C C . LEU A 1 87 ? 14.160 -7.208 6.571 1.00 91.56 87 LEU A C 1
ATOM 718 O O . LEU A 1 87 ? 13.009 -6.779 6.484 1.00 91.56 87 LEU A O 1
ATOM 722 N N . GLY A 1 88 ? 14.468 -8.491 6.360 1.00 93.50 88 GLY A N 1
ATOM 723 C CA . GLY A 1 88 ? 13.492 -9.473 5.866 1.00 93.50 88 GLY A CA 1
ATOM 724 C C . GLY A 1 88 ? 12.209 -9.552 6.705 1.00 93.50 88 GLY A C 1
ATOM 725 O O . GLY A 1 88 ? 11.116 -9.638 6.154 1.00 93.50 88 GLY A O 1
ATOM 726 N N . SER A 1 89 ? 12.309 -9.410 8.031 1.00 93.88 89 SER A N 1
ATOM 727 C CA . SER A 1 89 ? 11.145 -9.372 8.930 1.00 93.88 89 SER A CA 1
ATOM 728 C C . SER A 1 89 ? 10.240 -8.154 8.712 1.00 93.88 89 SER A C 1
ATOM 730 O O . SER A 1 89 ? 9.021 -8.261 8.826 1.00 93.88 89 SER A O 1
ATOM 732 N N . VAL A 1 90 ? 10.814 -6.997 8.373 1.00 94.12 90 VAL A N 1
ATOM 733 C CA . VAL A 1 90 ? 10.062 -5.776 8.049 1.00 94.12 90 VAL A CA 1
ATOM 734 C C . VAL A 1 90 ? 9.495 -5.873 6.636 1.00 94.12 90 VAL A C 1
ATOM 736 O O . VAL A 1 90 ? 8.340 -5.520 6.415 1.00 94.12 90 VAL A O 1
ATOM 739 N N . GLN A 1 91 ? 10.268 -6.409 5.690 1.00 94.75 91 GLN A N 1
ATOM 740 C CA . GLN A 1 91 ? 9.805 -6.658 4.327 1.00 94.75 91 GLN A CA 1
ATOM 741 C C . GLN A 1 91 ? 8.595 -7.603 4.306 1.00 94.75 91 GLN A C 1
ATOM 743 O O . GLN A 1 91 ? 7.627 -7.328 3.604 1.00 94.75 91 GLN A O 1
ATOM 748 N N . ALA A 1 92 ? 8.592 -8.653 5.133 1.00 96.69 92 ALA A N 1
ATOM 749 C CA . ALA A 1 92 ? 7.447 -9.550 5.285 1.00 96.69 92 ALA A CA 1
ATOM 750 C C . ALA A 1 92 ? 6.178 -8.818 5.762 1.00 96.69 92 ALA A C 1
ATOM 752 O O . ALA A 1 92 ? 5.076 -9.147 5.331 1.00 96.69 92 ALA A O 1
ATOM 753 N N . LYS A 1 93 ? 6.315 -7.785 6.604 1.00 97.19 93 LYS A N 1
ATOM 754 C CA . LYS A 1 93 ? 5.182 -6.952 7.042 1.00 97.19 93 LYS A CA 1
ATOM 755 C C . LYS A 1 93 ? 4.681 -6.023 5.938 1.00 97.19 93 LYS A C 1
ATOM 757 O O . LYS A 1 93 ? 3.475 -5.856 5.804 1.00 97.19 93 LYS A O 1
ATOM 762 N N . VAL A 1 94 ? 5.580 -5.469 5.118 1.00 97.50 94 VAL A N 1
ATOM 763 C CA . VAL A 1 94 ? 5.189 -4.706 3.916 1.00 97.50 94 VAL A CA 1
ATOM 764 C C . VAL A 1 94 ? 4.427 -5.611 2.949 1.00 97.50 94 VAL A C 1
ATOM 766 O O . VAL A 1 94 ? 3.366 -5.224 2.469 1.00 97.50 94 VAL A O 1
ATOM 769 N N . GLN A 1 95 ? 4.921 -6.833 2.721 1.00 98.06 95 GLN A N 1
ATOM 770 C CA . GLN A 1 95 ? 4.237 -7.826 1.894 1.00 98.06 95 GLN A CA 1
ATOM 771 C C . GLN A 1 95 ? 2.852 -8.164 2.456 1.00 98.06 95 GLN A C 1
ATOM 773 O O . GLN A 1 95 ? 1.876 -8.129 1.716 1.00 98.06 95 GLN A O 1
ATOM 778 N N . LYS A 1 96 ? 2.735 -8.384 3.771 1.00 98.38 96 LYS A N 1
ATOM 779 C CA . LYS A 1 96 ? 1.437 -8.634 4.408 1.00 98.38 96 LYS A CA 1
ATOM 780 C C . LYS A 1 96 ? 0.458 -7.471 4.217 1.00 98.38 96 LYS A C 1
ATOM 782 O O . LYS A 1 96 ? -0.713 -7.715 3.949 1.00 98.38 96 LYS A O 1
ATOM 787 N N . ALA A 1 97 ? 0.920 -6.226 4.330 1.00 98.44 97 ALA A N 1
ATOM 788 C CA . ALA A 1 97 ? 0.088 -5.052 4.077 1.00 98.44 97 ALA A CA 1
ATOM 789 C C . ALA A 1 97 ? -0.332 -4.938 2.599 1.00 98.44 97 ALA A C 1
ATOM 791 O O . ALA A 1 97 ? -1.474 -4.571 2.327 1.00 98.44 97 ALA A O 1
ATOM 792 N N . LEU A 1 98 ? 0.541 -5.299 1.648 1.00 98.56 98 LEU A N 1
ATOM 793 C CA . LEU A 1 98 ? 0.191 -5.397 0.224 1.00 98.56 98 LEU A CA 1
ATOM 794 C C . LEU A 1 98 ? -0.883 -6.459 -0.023 1.00 98.56 98 LEU A C 1
ATOM 796 O O . LEU A 1 98 ? -1.846 -6.179 -0.731 1.00 98.56 98 LEU A O 1
ATOM 800 N N . ASP A 1 99 ? -0.742 -7.640 0.579 1.00 98.19 99 ASP A N 1
ATOM 801 C CA . ASP A 1 99 ? -1.724 -8.720 0.447 1.00 98.19 99 ASP A CA 1
ATOM 802 C C . ASP A 1 99 ? -3.084 -8.302 1.015 1.00 98.19 99 ASP A C 1
ATOM 804 O O . ASP A 1 99 ? -4.097 -8.424 0.339 1.00 98.19 99 ASP A O 1
ATOM 808 N N . VAL A 1 100 ? -3.106 -7.702 2.208 1.00 98.38 100 VAL A N 1
ATOM 809 C CA . VAL A 1 100 ? -4.344 -7.188 2.816 1.00 98.38 100 VAL A CA 1
ATOM 810 C C . VAL A 1 100 ? -4.957 -6.067 1.977 1.00 98.38 100 VAL A C 1
ATOM 812 O O . VAL A 1 100 ? -6.171 -6.031 1.823 1.00 98.38 100 VAL A O 1
ATOM 815 N N . THR A 1 101 ? -4.142 -5.180 1.396 1.00 98.50 101 THR A N 1
ATOM 816 C CA . THR A 1 101 ? -4.630 -4.169 0.443 1.00 98.50 101 THR A CA 1
ATOM 817 C C . THR A 1 101 ? -5.286 -4.851 -0.758 1.00 98.50 101 THR A C 1
ATOM 819 O O . THR A 1 101 ? -6.402 -4.496 -1.121 1.00 98.50 101 THR A O 1
ATOM 822 N N . ARG A 1 102 ? -4.645 -5.877 -1.332 1.00 98.06 102 ARG A N 1
ATOM 823 C CA . ARG A 1 102 ? -5.192 -6.597 -2.486 1.00 98.06 102 ARG A CA 1
ATOM 824 C C . ARG A 1 102 ? -6.570 -7.175 -2.190 1.00 98.06 102 ARG A C 1
ATOM 826 O O . ARG A 1 102 ? -7.479 -6.996 -2.989 1.00 98.06 102 ARG A O 1
ATOM 833 N N . ASP A 1 103 ? -6.715 -7.798 -1.030 1.00 96.94 103 ASP A N 1
ATOM 834 C CA . ASP A 1 103 ? -7.932 -8.511 -0.648 1.00 96.94 103 ASP A CA 1
ATOM 835 C C . ASP A 1 103 ? -9.038 -7.564 -0.112 1.00 96.94 103 ASP A C 1
ATOM 837 O O . ASP A 1 103 ? -10.176 -7.989 0.084 1.00 96.94 103 ASP A O 1
ATOM 841 N N . SER A 1 104 ? -8.725 -6.285 0.149 1.00 97.62 104 SER A N 1
ATOM 842 C CA . SER A 1 104 ? -9.655 -5.326 0.778 1.00 97.62 104 SER A CA 1
ATOM 843 C C . SER A 1 104 ? -10.301 -4.332 -0.186 1.00 97.62 104 SER A C 1
ATOM 845 O O . SER A 1 104 ? -11.343 -3.776 0.154 1.00 97.62 104 SER A O 1
ATOM 847 N N . PHE A 1 105 ? -9.704 -4.076 -1.351 1.00 97.69 105 PHE A N 1
ATOM 848 C CA . PHE A 1 105 ? -10.169 -3.043 -2.283 1.00 97.69 105 PHE A CA 1
ATOM 849 C C . PHE A 1 105 ? -10.626 -3.645 -3.621 1.00 97.69 105 PHE A C 1
ATOM 851 O O . PHE A 1 105 ? -10.141 -4.710 -3.997 1.00 97.69 105 PHE A O 1
ATOM 858 N N . PRO A 1 106 ? -11.501 -2.968 -4.387 1.00 95.62 106 PRO A N 1
ATOM 859 C CA . PRO A 1 106 ? -11.899 -3.423 -5.720 1.00 95.62 106 PRO A CA 1
ATOM 860 C C . PRO A 1 106 ? -10.697 -3.610 -6.660 1.00 95.62 106 PRO A C 1
ATOM 862 O O . PRO A 1 106 ? -9.796 -2.764 -6.707 1.00 95.62 106 PRO A O 1
ATOM 865 N N . PHE A 1 107 ? -10.648 -4.734 -7.378 1.00 94.69 107 PHE A N 1
ATOM 866 C CA . PHE A 1 107 ? -9.473 -5.101 -8.172 1.00 94.69 107 PHE A CA 1
ATOM 867 C C . PHE A 1 107 ? -9.245 -4.174 -9.372 1.00 94.69 107 PHE A C 1
ATOM 869 O O . PHE A 1 107 ? -8.102 -3.823 -9.669 1.00 94.69 107 PHE A O 1
ATOM 876 N N . ASP A 1 108 ? -10.318 -3.718 -10.013 1.00 92.44 108 ASP A N 1
ATOM 877 C CA . ASP A 1 108 ? -10.308 -2.739 -11.103 1.00 92.44 108 ASP A CA 1
ATOM 878 C C . ASP A 1 108 ? -9.620 -1.426 -10.686 1.00 92.44 108 ASP A C 1
ATOM 880 O O . ASP A 1 108 ? -8.761 -0.896 -11.399 1.00 92.44 108 ASP A O 1
ATOM 884 N N . GLN A 1 109 ? -9.921 -0.924 -9.486 1.00 94.81 109 GLN A N 1
ATOM 885 C CA . GLN A 1 109 ? -9.321 0.303 -8.963 1.00 94.81 109 GLN A CA 1
ATOM 886 C C . GLN A 1 109 ? -7.826 0.130 -8.703 1.00 94.81 109 GLN A C 1
ATOM 888 O O . GLN A 1 109 ? -7.021 0.984 -9.088 1.00 94.81 109 GLN A O 1
ATOM 893 N N . GLN A 1 110 ? -7.436 -0.994 -8.098 1.00 96.81 110 GLN A N 1
ATOM 894 C CA . GLN A 1 110 ? -6.029 -1.322 -7.875 1.00 96.81 110 GLN A CA 1
ATOM 895 C C . GLN A 1 110 ? -5.267 -1.441 -9.198 1.00 96.81 110 GLN A C 1
ATOM 897 O O . GLN A 1 110 ? -4.179 -0.878 -9.339 1.00 96.81 110 GLN A O 1
ATOM 902 N N . PHE A 1 111 ? -5.848 -2.119 -10.189 1.00 94.75 111 PHE A N 1
ATOM 903 C CA . PHE A 1 111 ? -5.261 -2.271 -11.515 1.00 94.75 111 PHE A CA 1
ATOM 904 C C . PHE A 1 111 ? -5.049 -0.912 -12.188 1.00 94.75 111 PHE A C 1
ATOM 906 O O . PHE A 1 111 ? -3.941 -0.605 -12.634 1.00 94.75 111 PHE A O 1
ATOM 913 N N . ASN A 1 112 ? -6.065 -0.048 -12.174 1.00 94.12 112 ASN A N 1
ATOM 914 C CA . ASN A 1 112 ? -5.984 1.303 -12.728 1.00 94.12 112 ASN A CA 1
ATOM 915 C C . ASN A 1 112 ? -4.900 2.152 -12.044 1.00 94.12 112 ASN A C 1
ATOM 917 O O . ASN A 1 112 ? -4.151 2.869 -12.716 1.00 94.12 112 ASN A O 1
ATOM 921 N N . ILE A 1 113 ? -4.760 2.046 -10.720 1.00 96.44 113 ILE A N 1
ATOM 922 C CA . ILE A 1 113 ? -3.681 2.703 -9.967 1.00 96.44 113 ILE A CA 1
ATOM 923 C C . ILE A 1 113 ? -2.309 2.203 -10.429 1.00 96.44 113 ILE A C 1
ATOM 925 O O . ILE A 1 113 ? -1.411 3.018 -10.648 1.00 96.44 113 ILE A O 1
ATOM 929 N N . LEU A 1 114 ? -2.138 0.891 -10.610 1.00 96.38 114 LEU A N 1
ATOM 930 C CA . LEU A 1 114 ? -0.875 0.295 -11.058 1.00 96.38 114 LEU A CA 1
ATOM 931 C C . LEU A 1 114 ? -0.504 0.764 -12.467 1.00 96.38 114 LEU A C 1
ATOM 933 O O . LEU A 1 114 ? 0.641 1.165 -12.682 1.00 96.38 114 LEU A O 1
ATOM 937 N N . MET A 1 115 ? -1.461 0.784 -13.401 1.00 95.44 115 MET A N 1
ATOM 938 C CA . MET A 1 115 ? -1.224 1.282 -14.762 1.00 95.44 115 MET A CA 1
ATOM 939 C C . MET A 1 115 ? -0.765 2.742 -14.734 1.00 95.44 115 MET A C 1
ATOM 941 O O . MET A 1 115 ? 0.267 3.076 -15.320 1.00 95.44 115 MET A O 1
ATOM 945 N N . ARG A 1 116 ? -1.468 3.599 -13.977 1.00 94.88 116 ARG A N 1
ATOM 946 C CA . ARG A 1 116 ? -1.095 5.012 -13.791 1.00 94.88 116 ARG A CA 1
ATOM 947 C C . ARG A 1 116 ? 0.288 5.163 -13.164 1.00 94.88 116 ARG A C 1
ATOM 949 O O . ARG A 1 116 ? 1.075 5.987 -13.617 1.00 94.88 116 ARG A O 1
ATOM 956 N N . PHE A 1 117 ? 0.605 4.356 -12.156 1.00 95.50 117 PHE A N 1
ATOM 957 C CA . PHE A 1 117 ? 1.890 4.410 -11.465 1.00 95.50 117 PHE A CA 1
ATOM 958 C C . PHE A 1 117 ? 3.068 3.994 -12.361 1.00 95.50 117 PHE A C 1
ATOM 960 O O . PHE A 1 117 ? 4.145 4.575 -12.259 1.00 95.50 117 PHE A O 1
ATOM 967 N N . ILE A 1 118 ? 2.874 3.029 -13.266 1.00 94.88 118 ILE A N 1
ATOM 968 C CA . ILE A 1 118 ? 3.904 2.580 -14.220 1.00 94.88 118 ILE A CA 1
ATOM 969 C C . ILE A 1 118 ? 4.234 3.660 -15.260 1.00 94.88 118 ILE A C 1
ATOM 971 O O . ILE A 1 118 ? 5.390 3.791 -15.682 1.00 94.88 118 ILE A O 1
ATOM 975 N N . VAL A 1 119 ? 3.225 4.401 -15.725 1.00 94.31 119 VAL A N 1
ATOM 976 C CA . VAL A 1 119 ? 3.402 5.400 -16.792 1.00 94.31 119 VAL A CA 1
ATOM 977 C C . VAL A 1 119 ? 3.797 6.779 -16.269 1.00 94.31 119 VAL A C 1
ATOM 979 O O . VAL A 1 119 ? 4.315 7.577 -17.052 1.00 94.31 119 VAL A O 1
ATOM 982 N N . ASP A 1 120 ? 3.618 7.038 -14.970 1.00 93.44 120 ASP A N 1
ATOM 983 C CA . ASP A 1 120 ? 3.990 8.291 -14.311 1.00 93.44 120 ASP A CA 1
ATOM 984 C C . ASP A 1 120 ? 5.491 8.591 -14.472 1.00 93.44 120 ASP A C 1
ATOM 986 O O . ASP A 1 120 ? 6.363 7.918 -13.921 1.00 93.44 120 ASP A O 1
ATOM 990 N N . GLN A 1 121 ? 5.788 9.642 -15.236 1.00 89.12 121 GLN A N 1
ATOM 991 C CA . GLN A 1 121 ? 7.149 10.063 -15.571 1.00 89.12 121 GLN A CA 1
ATOM 992 C C . GLN A 1 121 ? 7.888 10.711 -14.394 1.00 89.12 121 GLN A C 1
ATOM 994 O O . GLN A 1 121 ? 9.109 10.842 -14.439 1.00 89.12 121 GLN A O 1
ATOM 999 N N . THR A 1 122 ? 7.172 11.100 -13.336 1.00 92.75 122 THR A N 1
ATOM 1000 C CA . THR A 1 122 ? 7.777 11.645 -12.112 1.00 92.75 122 THR A CA 1
ATOM 1001 C C . THR A 1 122 ? 8.357 10.551 -11.217 1.00 92.75 122 THR A C 1
ATOM 1003 O O . THR A 1 122 ? 9.093 10.841 -10.272 1.00 92.75 122 THR A O 1
ATOM 1006 N N . GLN A 1 123 ? 8.044 9.283 -11.504 1.00 90.50 123 GLN A N 1
ATOM 1007 C CA . GLN A 1 123 ? 8.507 8.134 -10.740 1.00 90.50 123 GLN A CA 1
ATOM 1008 C C . GLN A 1 123 ? 9.713 7.477 -11.413 1.00 90.50 123 GLN A C 1
ATOM 1010 O O . GLN A 1 123 ? 9.730 7.212 -12.612 1.00 90.50 123 GLN A O 1
ATOM 1015 N N . THR A 1 124 ? 10.717 7.133 -10.608 1.00 90.81 124 THR A N 1
ATOM 1016 C CA . THR A 1 124 ? 11.931 6.430 -11.048 1.00 90.81 124 THR A CA 1
ATOM 1017 C C . THR A 1 124 ? 12.088 5.111 -10.277 1.00 90.81 124 THR A C 1
ATOM 1019 O O . THR A 1 124 ? 12.956 4.983 -9.410 1.00 90.81 124 THR A O 1
ATOM 1022 N N . PRO A 1 125 ? 11.225 4.101 -10.531 1.00 93.12 125 PRO A N 1
ATOM 1023 C CA . PRO A 1 125 ? 11.250 2.853 -9.777 1.00 93.12 125 PRO A CA 1
ATOM 1024 C C . PRO A 1 125 ? 12.560 2.095 -10.012 1.00 93.12 125 PRO A C 1
ATOM 1026 O O . PRO A 1 125 ? 12.943 1.796 -11.147 1.00 93.12 125 PRO A O 1
ATOM 1029 N N . ASN A 1 126 ? 13.235 1.738 -8.919 1.00 93.06 126 ASN A N 1
ATOM 1030 C CA . ASN A 1 126 ? 14.398 0.857 -8.973 1.00 93.06 126 ASN A CA 1
ATOM 1031 C C . ASN A 1 126 ? 13.981 -0.591 -9.308 1.00 93.06 126 ASN A C 1
ATOM 1033 O O . ASN A 1 126 ? 12.797 -0.931 -9.308 1.00 93.06 126 ASN A O 1
ATOM 1037 N N . LEU A 1 127 ? 14.961 -1.465 -9.561 1.00 91.62 127 LEU A N 1
ATOM 1038 C CA . LEU A 1 127 ? 14.712 -2.854 -9.962 1.00 91.62 127 LEU A CA 1
ATOM 1039 C C . LEU A 1 127 ? 13.794 -3.612 -8.988 1.00 91.62 127 LEU A C 1
ATOM 1041 O O . LEU A 1 127 ? 12.883 -4.313 -9.420 1.00 91.62 127 LEU A O 1
ATOM 1045 N N . LYS A 1 128 ? 13.991 -3.439 -7.676 1.00 93.12 128 LYS A N 1
ATOM 1046 C CA . LYS A 1 128 ? 13.176 -4.101 -6.650 1.00 93.12 128 LYS A CA 1
ATOM 1047 C C . LYS A 1 128 ? 11.729 -3.596 -6.662 1.00 93.12 128 LYS A C 1
ATOM 1049 O O . LYS A 1 128 ? 10.815 -4.408 -6.550 1.00 93.12 128 LYS A O 1
ATOM 1054 N N . VAL A 1 129 ? 11.510 -2.289 -6.856 1.00 95.94 129 VAL A N 1
ATOM 1055 C CA . VAL A 1 129 ? 10.155 -1.724 -7.017 1.00 95.94 129 VAL A CA 1
ATOM 1056 C C . VAL A 1 129 ? 9.497 -2.262 -8.288 1.00 95.94 129 VAL A C 1
ATOM 1058 O O . VAL A 1 129 ? 8.356 -2.706 -8.221 1.00 95.94 129 VAL A O 1
ATOM 1061 N N . LYS A 1 130 ? 10.213 -2.298 -9.424 1.00 94.69 130 LYS A N 1
ATOM 1062 C CA . LYS A 1 130 ? 9.702 -2.886 -10.678 1.00 94.69 130 LYS A CA 1
ATOM 1063 C C . LYS A 1 130 ? 9.249 -4.337 -10.461 1.00 94.69 130 LYS A C 1
ATOM 1065 O O . LYS A 1 130 ? 8.129 -4.684 -10.816 1.00 94.69 130 LYS A O 1
ATOM 1070 N N . VAL A 1 131 ? 10.076 -5.167 -9.817 1.00 93.62 131 VAL A N 1
ATOM 1071 C CA . VAL A 1 131 ? 9.720 -6.561 -9.482 1.00 93.62 131 VAL A CA 1
ATOM 1072 C C . VAL A 1 131 ? 8.486 -6.629 -8.577 1.00 93.62 131 VAL A C 1
ATOM 1074 O O . VAL A 1 131 ? 7.615 -7.463 -8.811 1.00 93.62 131 VAL A O 1
ATOM 1077 N N . ALA A 1 132 ? 8.388 -5.767 -7.562 1.00 96.25 132 ALA A N 1
ATOM 1078 C CA . ALA A 1 132 ? 7.237 -5.738 -6.662 1.00 96.25 132 ALA A CA 1
ATOM 1079 C C . ALA A 1 132 ? 5.935 -5.371 -7.392 1.00 96.25 132 ALA A C 1
ATOM 1081 O O . ALA A 1 132 ? 4.926 -6.039 -7.189 1.00 96.25 132 ALA A O 1
ATOM 1082 N N . ILE A 1 133 ? 5.976 -4.369 -8.279 1.00 96.81 133 ILE A N 1
ATOM 1083 C CA . ILE A 1 133 ? 4.838 -3.983 -9.128 1.00 96.81 133 ILE A CA 1
ATOM 1084 C C . ILE A 1 133 ? 4.387 -5.175 -9.978 1.00 96.81 133 ILE A C 1
ATOM 1086 O O . ILE A 1 133 ? 3.206 -5.508 -9.979 1.00 96.81 133 ILE A O 1
ATOM 1090 N N . LEU A 1 134 ? 5.319 -5.842 -10.666 1.00 94.94 134 LEU A N 1
ATOM 1091 C CA . LEU A 1 134 ? 4.993 -6.965 -11.551 1.00 94.94 134 LEU A CA 1
ATOM 1092 C C . LEU A 1 134 ? 4.373 -8.140 -10.793 1.00 94.94 134 LEU A C 1
ATOM 1094 O O . LEU A 1 134 ? 3.353 -8.661 -11.227 1.00 94.94 134 LEU A O 1
ATOM 1098 N N . LYS A 1 135 ? 4.939 -8.513 -9.639 1.00 95.31 135 LYS A N 1
ATOM 1099 C CA . LYS A 1 135 ? 4.375 -9.568 -8.779 1.00 95.31 135 LYS A CA 1
ATOM 1100 C C . LYS A 1 135 ? 2.983 -9.212 -8.264 1.00 95.31 135 LYS A C 1
ATOM 1102 O O . LYS A 1 135 ? 2.127 -10.084 -8.150 1.00 95.31 135 LYS A O 1
ATOM 1107 N N . TYR A 1 136 ? 2.754 -7.938 -7.946 1.00 97.62 136 TYR A N 1
ATOM 1108 C CA . TYR A 1 136 ? 1.445 -7.480 -7.500 1.00 97.62 136 TYR A CA 1
ATOM 1109 C C . TYR A 1 136 ? 0.415 -7.564 -8.630 1.00 97.62 136 TYR A C 1
ATOM 1111 O O . TYR A 1 136 ? -0.647 -8.141 -8.425 1.00 97.62 136 TYR A O 1
ATOM 1119 N N . ILE A 1 137 ? 0.751 -7.066 -9.828 1.00 95.06 137 ILE A N 1
ATOM 1120 C CA . ILE A 1 137 ? -0.108 -7.161 -11.021 1.00 95.06 137 ILE A CA 1
ATOM 1121 C C . ILE A 1 137 ? -0.411 -8.619 -11.351 1.00 95.06 137 ILE A C 1
ATOM 1123 O O . ILE A 1 137 ? -1.566 -8.955 -11.568 1.00 95.06 137 ILE A O 1
ATOM 1127 N N . GLU A 1 138 ? 0.599 -9.490 -11.356 1.00 92.81 138 GLU A N 1
ATOM 1128 C CA . GLU A 1 138 ? 0.426 -10.923 -11.601 1.00 92.81 138 GLU A CA 1
ATOM 1129 C C . GLU A 1 138 ? -0.567 -11.539 -10.607 1.00 92.81 138 GLU A C 1
ATOM 1131 O O . GLU A 1 138 ? -1.504 -12.230 -10.999 1.00 92.81 138 GLU A O 1
ATOM 1136 N N . SER A 1 139 ? -0.393 -11.267 -9.313 1.00 94.81 139 SER A N 1
ATOM 1137 C CA . SER A 1 139 ? -1.279 -11.795 -8.279 1.00 94.81 139 SER A CA 1
ATOM 1138 C C . SER A 1 139 ? -2.695 -11.221 -8.336 1.00 94.81 139 SER A C 1
ATOM 1140 O O . SER A 1 139 ? -3.627 -11.919 -7.937 1.00 94.81 139 SER A O 1
ATOM 1142 N N . LEU A 1 140 ? -2.842 -9.964 -8.752 1.00 94.31 140 LEU A N 1
ATOM 1143 C CA . LEU A 1 140 ? -4.124 -9.286 -8.906 1.00 94.31 140 LEU A CA 1
ATOM 1144 C C . LEU A 1 140 ? -4.869 -9.839 -10.128 1.00 94.31 140 LEU A C 1
ATOM 1146 O O . LEU A 1 140 ? -6.004 -10.279 -10.007 1.00 94.31 140 LEU A O 1
ATOM 1150 N N . ALA A 1 141 ? -4.191 -9.930 -11.275 1.00 90.75 141 ALA A N 1
ATOM 1151 C CA . ALA A 1 141 ? -4.748 -10.413 -12.536 1.00 90.75 141 ALA A CA 1
ATOM 1152 C C . ALA A 1 141 ? -5.267 -11.857 -12.459 1.00 90.75 141 ALA A C 1
ATOM 1154 O O . ALA A 1 141 ? -6.239 -12.186 -13.125 1.00 90.75 141 ALA A O 1
ATOM 1155 N N . ARG A 1 142 ? -4.664 -12.714 -11.62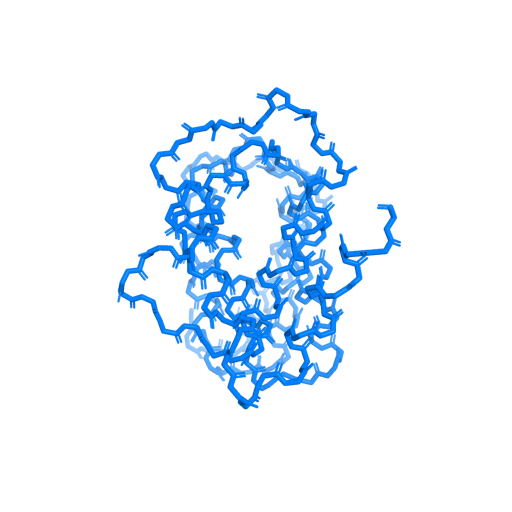2 1.00 90.88 142 ARG A N 1
ATOM 1156 C CA . ARG A 1 142 ? -5.163 -14.082 -11.378 1.00 90.88 142 ARG A CA 1
ATOM 1157 C C . ARG A 1 142 ? -6.521 -14.134 -10.668 1.00 90.88 142 ARG A C 1
ATOM 1159 O O . ARG A 1 142 ? -7.128 -15.198 -10.643 1.00 90.88 142 ARG A O 1
ATOM 1166 N N . GLN A 1 143 ? -6.947 -13.039 -10.041 1.00 89.50 143 GLN A N 1
ATOM 1167 C CA . GLN A 1 143 ? -8.206 -12.942 -9.293 1.00 89.50 143 GLN A CA 1
ATOM 1168 C C . GLN A 1 143 ? -9.223 -12.004 -9.955 1.00 89.50 143 GLN A C 1
ATOM 1170 O O . GLN A 1 143 ? -10.383 -11.999 -9.557 1.00 89.50 143 GLN A O 1
ATOM 1175 N N . MET A 1 144 ? -8.790 -11.214 -10.939 1.00 88.69 144 MET A N 1
ATOM 1176 C CA . MET A 1 144 ? -9.646 -10.299 -11.690 1.00 88.69 144 MET A CA 1
ATOM 1177 C C . MET A 1 144 ? -10.521 -11.045 -12.691 1.00 88.69 144 MET A C 1
ATOM 1179 O O . MET A 1 144 ? -10.072 -12.009 -13.320 1.00 88.69 144 MET A O 1
ATOM 1183 N N . ASP A 1 145 ? -11.737 -10.544 -12.895 1.00 85.38 145 ASP A N 1
ATOM 1184 C CA . ASP A 1 145 ? -12.541 -10.956 -14.038 1.00 85.38 145 ASP A CA 1
ATOM 1185 C C . ASP A 1 145 ? -11.979 -10.304 -15.318 1.00 85.38 145 ASP A C 1
ATOM 1187 O O . ASP A 1 145 ? -11.532 -9.152 -15.279 1.00 85.38 145 ASP A O 1
ATOM 1191 N N . PRO A 1 146 ? -11.995 -10.983 -16.478 1.00 81.19 146 PRO A N 1
ATOM 1192 C CA . PRO A 1 146 ? -11.677 -10.366 -17.763 1.00 81.19 146 PRO A CA 1
ATOM 1193 C C . PRO A 1 146 ? -12.368 -9.014 -18.021 1.00 81.19 146 PRO A C 1
ATOM 1195 O O . PRO A 1 146 ? -11.781 -8.158 -18.686 1.00 81.19 146 PRO A O 1
ATOM 1198 N N . THR A 1 147 ? -13.576 -8.782 -17.494 1.00 81.31 147 THR A N 1
ATOM 1199 C CA . THR A 1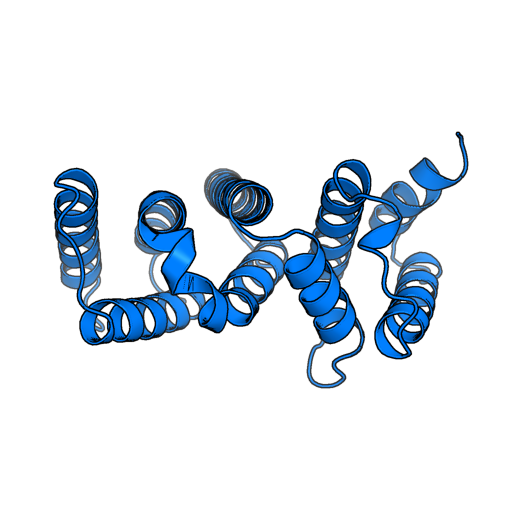 147 ? -14.291 -7.501 -17.635 1.00 81.31 147 THR A CA 1
ATOM 1200 C C . THR A 1 147 ? -13.663 -6.351 -16.854 1.00 81.31 147 THR A C 1
ATOM 1202 O O . THR A 1 147 ? -13.872 -5.195 -17.219 1.00 81.31 147 THR A O 1
ATOM 1205 N N . ASP A 1 148 ? -12.865 -6.642 -15.824 1.00 79.62 148 ASP A N 1
ATOM 1206 C CA . ASP A 1 148 ? -12.152 -5.626 -15.040 1.00 79.62 148 ASP A CA 1
ATOM 1207 C C . ASP A 1 148 ? -10.971 -5.021 -15.826 1.00 79.62 148 ASP A C 1
ATOM 1209 O O . ASP A 1 148 ? -10.439 -3.963 -15.473 1.00 79.62 148 ASP A O 1
ATOM 1213 N N . PHE A 1 149 ? -10.552 -5.666 -16.924 1.00 76.00 149 PHE A N 1
ATOM 1214 C CA . PHE A 1 149 ? -9.497 -5.170 -17.803 1.00 76.00 149 PHE A CA 1
ATOM 1215 C C . PHE A 1 149 ? -10.040 -4.119 -18.767 1.00 76.00 149 PHE A C 1
ATOM 1217 O O . PHE A 1 149 ? -10.433 -4.392 -19.904 1.00 76.00 149 PHE A O 1
ATOM 1224 N N . VAL A 1 150 ? -9.991 -2.865 -18.332 1.00 75.06 150 VAL A N 1
ATOM 1225 C CA . VAL A 1 150 ? -10.318 -1.733 -19.198 1.00 75.06 150 VAL A CA 1
ATOM 1226 C C . VAL A 1 150 ? -9.191 -1.518 -20.212 1.00 75.06 150 VAL A C 1
ATOM 1228 O O . VAL A 1 150 ? -8.047 -1.232 -19.853 1.00 75.06 150 VAL A O 1
ATOM 1231 N N . ASN A 1 151 ? -9.519 -1.608 -21.504 1.00 75.44 151 ASN A N 1
ATOM 1232 C CA . ASN A 1 151 ? -8.601 -1.339 -22.616 1.00 75.44 151 ASN A CA 1
ATOM 1233 C C . ASN A 1 151 ? -8.314 0.171 -22.773 1.00 75.44 151 ASN A C 1
ATOM 1235 O O . ASN A 1 151 ? -8.719 0.804 -23.751 1.00 75.44 151 ASN A O 1
ATOM 1239 N N . SER A 1 152 ? -7.634 0.757 -21.788 1.00 81.56 152 SER A N 1
ATOM 1240 C CA . SER A 1 152 ? -7.291 2.180 -21.735 1.00 81.56 152 SER A CA 1
ATOM 1241 C C . SER A 1 152 ? -5.945 2.492 -22.399 1.00 81.56 152 SER A C 1
ATOM 1243 O O . SER A 1 152 ? -5.092 1.621 -22.600 1.00 81.56 152 SER A O 1
ATOM 1245 N N . SER A 1 153 ? -5.728 3.766 -22.732 1.00 85.44 153 SER A N 1
ATOM 1246 C CA . SER A 1 153 ? -4.421 4.284 -23.161 1.00 85.44 153 SER A CA 1
ATOM 1247 C C . SER A 1 153 ? -3.326 3.990 -22.136 1.00 85.44 153 SER A C 1
ATOM 1249 O O . SER A 1 153 ? -2.218 3.596 -22.497 1.00 85.44 153 SER A O 1
ATOM 1251 N N . GLU A 1 154 ? -3.651 4.138 -20.857 1.00 85.06 154 GLU A N 1
ATOM 1252 C CA . GLU A 1 154 ? -2.775 3.927 -19.717 1.00 85.06 154 GLU A CA 1
ATOM 1253 C C . GLU A 1 154 ? -2.374 2.462 -19.609 1.00 85.06 154 GLU A C 1
ATOM 1255 O O . GLU A 1 154 ? -1.191 2.178 -19.441 1.00 85.06 154 GLU A O 1
ATOM 1260 N N . ALA A 1 155 ? -3.321 1.533 -19.778 1.00 85.88 155 ALA A N 1
ATOM 1261 C CA . ALA A 1 155 ? -3.032 0.104 -19.786 1.00 85.88 155 ALA A CA 1
ATOM 1262 C C . ALA A 1 155 ? -2.083 -0.267 -20.936 1.00 85.88 155 ALA A C 1
ATOM 1264 O O . ALA A 1 155 ? -1.082 -0.950 -20.718 1.00 85.88 155 ALA A O 1
ATOM 1265 N N . LYS A 1 156 ? -2.323 0.249 -22.150 1.00 87.56 156 LYS A N 1
ATOM 1266 C CA . LYS A 1 156 ? -1.440 0.010 -23.309 1.00 87.56 156 LYS A CA 1
ATOM 1267 C C . LYS A 1 156 ? -0.026 0.542 -23.074 1.00 87.56 156 LYS A C 1
ATOM 1269 O O . LYS A 1 156 ? 0.948 -0.176 -23.293 1.00 87.56 156 LYS A O 1
ATOM 1274 N N . LEU A 1 157 ? 0.096 1.780 -22.593 1.00 90.31 157 LEU A N 1
ATOM 1275 C CA . LEU A 1 157 ? 1.389 2.399 -22.291 1.00 90.31 157 LEU A CA 1
ATOM 1276 C C . LEU A 1 157 ? 2.118 1.680 -21.151 1.00 90.31 157 LEU A C 1
ATOM 1278 O O . LEU A 1 157 ? 3.337 1.503 -21.215 1.00 90.31 157 LEU A O 1
ATOM 1282 N N . ALA A 1 158 ? 1.388 1.238 -20.126 1.00 91.06 158 ALA A N 1
ATOM 1283 C CA . ALA A 1 158 ? 1.945 0.462 -19.027 1.00 91.06 158 ALA A CA 1
ATOM 1284 C C . ALA A 1 158 ? 2.495 -0.879 -19.524 1.00 91.06 158 ALA A C 1
ATOM 1286 O O . ALA A 1 158 ? 3.625 -1.226 -19.184 1.00 91.06 158 ALA A O 1
ATOM 1287 N N . VAL A 1 159 ? 1.765 -1.584 -20.395 1.00 88.50 159 VAL A N 1
ATOM 1288 C CA . VAL A 1 159 ? 2.249 -2.814 -21.045 1.00 88.50 159 VAL A CA 1
ATOM 1289 C C . VAL A 1 159 ? 3.527 -2.544 -21.842 1.00 88.50 159 VAL A C 1
ATOM 1291 O O . VAL A 1 159 ? 4.516 -3.253 -21.655 1.00 88.50 159 VAL A O 1
ATOM 1294 N N . SER A 1 160 ? 3.573 -1.486 -22.660 1.00 90.06 160 SER A N 1
ATOM 1295 C CA . SER A 1 160 ? 4.799 -1.109 -23.383 1.00 90.06 160 SER A CA 1
ATOM 1296 C C . SER A 1 160 ? 5.972 -0.834 -22.437 1.00 90.06 160 SER A C 1
ATOM 1298 O O . SER A 1 160 ? 7.091 -1.279 -22.690 1.00 90.06 160 SER A O 1
ATOM 1300 N N . ARG A 1 161 ? 5.733 -0.146 -21.314 1.00 89.50 161 ARG A N 1
ATOM 1301 C CA . ARG A 1 161 ? 6.763 0.130 -20.301 1.00 89.50 161 ARG A CA 1
ATOM 1302 C C . ARG A 1 161 ? 7.257 -1.151 -19.620 1.00 89.50 161 ARG A C 1
ATOM 1304 O O . ARG A 1 161 ? 8.463 -1.298 -19.422 1.00 89.50 161 ARG A O 1
ATOM 1311 N N . ILE A 1 162 ? 6.352 -2.071 -19.287 1.00 88.44 162 ILE A N 1
ATOM 1312 C CA . ILE A 1 162 ? 6.682 -3.375 -18.697 1.00 88.44 162 ILE A CA 1
ATOM 1313 C C . ILE A 1 162 ? 7.572 -4.177 -19.649 1.00 88.44 162 ILE A C 1
ATOM 1315 O O . ILE A 1 162 ? 8.596 -4.705 -19.215 1.00 88.44 162 ILE A O 1
ATOM 1319 N N . ILE A 1 163 ? 7.239 -4.216 -20.944 1.00 85.94 163 ILE A N 1
ATOM 1320 C CA . ILE A 1 163 ? 8.064 -4.889 -21.956 1.00 85.94 163 ILE A CA 1
ATOM 1321 C C . ILE A 1 163 ? 9.491 -4.333 -21.913 1.00 85.94 163 ILE A C 1
ATOM 1323 O O . ILE A 1 163 ? 10.434 -5.109 -21.751 1.00 85.94 163 ILE A O 1
ATOM 1327 N N . THR A 1 164 ? 9.654 -3.007 -21.925 1.00 86.19 164 THR A N 1
ATOM 1328 C CA . THR A 1 164 ? 10.970 -2.354 -21.808 1.00 86.19 164 THR A CA 1
ATOM 1329 C C . THR A 1 164 ? 11.721 -2.757 -20.534 1.00 86.19 164 THR A C 1
ATOM 1331 O O . THR A 1 164 ? 12.917 -3.026 -20.583 1.00 86.19 164 THR A O 1
ATOM 1334 N N . TRP A 1 165 ? 11.048 -2.869 -19.384 1.00 84.75 165 TRP A N 1
ATOM 1335 C CA . TRP A 1 165 ? 11.700 -3.318 -18.143 1.00 84.75 165 TRP A CA 1
ATOM 1336 C C . TRP A 1 165 ? 12.204 -4.763 -18.206 1.00 84.75 165 TRP A C 1
ATOM 1338 O O . TRP A 1 165 ? 13.198 -5.099 -17.556 1.00 84.75 165 TRP A O 1
ATOM 1348 N N . THR A 1 166 ? 11.512 -5.622 -18.956 1.00 72.00 166 THR A N 1
ATOM 1349 C CA . THR A 1 166 ? 11.852 -7.046 -19.096 1.00 72.00 166 THR A CA 1
ATOM 1350 C C . THR A 1 166 ? 12.933 -7.310 -20.143 1.00 72.00 166 THR A C 1
ATOM 1352 O O . THR A 1 166 ? 13.607 -8.337 -20.071 1.00 72.00 166 THR A O 1
ATOM 1355 N N . THR A 1 167 ? 13.153 -6.379 -21.074 1.00 69.06 167 THR A N 1
ATOM 1356 C CA . THR A 1 167 ? 14.194 -6.469 -22.109 1.00 69.06 167 THR A CA 1
ATOM 1357 C C . THR A 1 167 ? 15.507 -5.772 -21.715 1.00 69.06 167 THR A C 1
ATOM 1359 O O . THR A 1 167 ? 16.514 -5.934 -22.402 1.00 69.06 167 THR A O 1
ATOM 1362 N N . GLU A 1 168 ? 15.551 -5.065 -20.576 1.00 63.69 168 GLU A N 1
ATOM 1363 C CA . GLU A 1 168 ? 16.763 -4.424 -20.041 1.00 63.69 168 GLU A CA 1
ATOM 1364 C C . GLU A 1 168 ? 17.865 -5.460 -19.655 1.00 63.69 168 GLU A C 1
ATOM 1366 O O . GLU A 1 168 ? 17.619 -6.364 -18.845 1.00 63.69 168 GLU A O 1
ATOM 1371 N N . PRO A 1 169 ? 19.126 -5.320 -20.133 1.00 50.62 169 PRO A N 1
ATOM 1372 C CA . PRO A 1 169 ? 20.191 -6.324 -19.959 1.00 50.62 169 PRO A CA 1
ATOM 1373 C C . PRO A 1 169 ? 20.556 -6.664 -18.503 1.00 50.62 169 PRO A C 1
ATOM 1375 O O . PRO A 1 169 ? 20.935 -7.800 -18.210 1.00 50.62 169 PRO A O 1
ATOM 1378 N N . LYS A 1 170 ? 20.414 -5.700 -17.579 1.00 53.81 170 LYS A N 1
ATOM 1379 C CA . LYS A 1 170 ? 20.747 -5.834 -16.143 1.00 53.81 170 LYS A CA 1
ATOM 1380 C C . LYS A 1 170 ? 19.635 -6.488 -15.301 1.00 53.81 170 LYS A C 1
ATOM 1382 O O . LYS A 1 170 ? 19.753 -6.561 -14.084 1.00 53.81 170 LYS A O 1
ATOM 1387 N N . SER A 1 171 ? 18.561 -6.964 -15.933 1.00 51.62 171 SER A N 1
ATOM 1388 C CA . SER A 1 171 ? 17.295 -7.310 -15.274 1.00 51.62 171 SER A CA 1
ATOM 1389 C C . SER A 1 171 ? 17.016 -8.825 -15.272 1.00 51.62 171 SER A C 1
ATOM 1391 O O . SER A 1 171 ? 16.001 -9.296 -15.785 1.00 51.62 171 SER A O 1
ATOM 1393 N N . SER A 1 172 ? 17.940 -9.655 -14.769 1.00 53.25 172 SER A N 1
ATOM 1394 C CA . SER A 1 172 ? 17.734 -11.120 -14.715 1.00 53.25 172 SER A CA 1
ATOM 1395 C C . SER A 1 172 ? 16.525 -11.525 -13.861 1.00 53.25 172 SER A C 1
ATOM 1397 O O . SER A 1 172 ? 15.786 -12.426 -14.252 1.00 53.25 172 SER A O 1
ATOM 1399 N N . ASP A 1 173 ? 16.276 -10.835 -12.745 1.00 55.50 173 ASP A N 1
ATOM 1400 C CA . ASP A 1 173 ? 15.162 -11.154 -11.838 1.00 55.50 173 ASP A CA 1
ATOM 1401 C C . ASP A 1 173 ? 13.793 -10.737 -12.392 1.00 55.50 173 ASP A C 1
ATOM 1403 O O . ASP A 1 173 ? 12.805 -11.436 -12.184 1.00 55.50 173 ASP A O 1
ATOM 1407 N N . VAL A 1 174 ? 13.729 -9.650 -13.166 1.00 57.53 174 VAL A N 1
ATOM 1408 C CA . VAL A 1 174 ? 12.498 -9.231 -13.861 1.00 57.53 174 VAL A CA 1
ATOM 1409 C C . VAL A 1 174 ? 12.180 -10.170 -15.023 1.00 57.53 174 VAL A C 1
ATOM 1411 O O . VAL A 1 174 ? 11.017 -10.502 -15.243 1.00 57.53 174 VAL A O 1
ATOM 1414 N N . ARG A 1 175 ? 13.204 -10.663 -15.736 1.00 57.09 175 ARG A N 1
ATOM 1415 C CA . ARG A 1 175 ? 13.021 -11.654 -16.810 1.00 57.09 175 ARG A CA 1
ATOM 1416 C C . ARG A 1 175 ? 12.383 -12.946 -16.307 1.00 57.09 175 ARG A C 1
ATOM 1418 O O . ARG A 1 175 ? 11.510 -13.472 -16.987 1.00 57.09 175 ARG A O 1
ATOM 1425 N N . LYS A 1 176 ? 12.755 -13.424 -15.114 1.00 59.72 176 LYS A N 1
ATOM 1426 C CA . LYS A 1 176 ? 12.168 -14.644 -14.530 1.00 59.72 176 LYS A CA 1
ATOM 1427 C C . LYS A 1 176 ? 10.666 -14.517 -14.263 1.00 59.72 176 LYS A C 1
ATOM 1429 O O . LYS A 1 176 ? 9.948 -15.477 -14.501 1.00 59.72 176 LYS A O 1
ATOM 1434 N N . VAL A 1 177 ? 10.200 -13.344 -13.824 1.00 59.53 177 VAL A N 1
ATOM 1435 C CA . VAL A 1 177 ? 8.766 -13.076 -13.581 1.00 59.53 177 VAL A CA 1
ATOM 1436 C C . VAL A 1 177 ? 7.989 -12.924 -14.896 1.00 59.53 177 VAL A C 1
ATOM 1438 O O . VAL A 1 177 ? 6.830 -13.304 -14.977 1.00 59.53 177 VAL A O 1
ATOM 1441 N N . SER A 1 178 ? 8.624 -12.410 -15.953 1.00 55.09 178 SER A N 1
ATOM 1442 C CA . SER A 1 178 ? 7.998 -12.302 -17.280 1.00 55.09 178 SER A CA 1
ATOM 1443 C C . SER A 1 178 ? 7.915 -13.653 -18.009 1.00 55.09 178 SER A C 1
ATOM 1445 O O . SER A 1 178 ? 6.920 -13.956 -18.660 1.00 55.09 178 SER A O 1
ATOM 1447 N N . GLN A 1 179 ? 8.933 -14.511 -17.874 1.00 53.31 179 GLN A N 1
ATOM 1448 C CA . GLN A 1 179 ? 9.002 -15.796 -18.585 1.00 53.31 179 GLN A CA 1
ATOM 1449 C C . GLN A 1 179 ? 8.087 -16.890 -18.022 1.00 53.31 179 GLN A C 1
ATOM 1451 O O . GLN A 1 179 ? 7.729 -17.801 -18.770 1.00 53.31 179 GLN A O 1
ATOM 1456 N N . SER A 1 180 ? 7.658 -16.810 -16.759 1.00 52.84 180 SER A N 1
ATOM 1457 C CA . SER A 1 180 ? 6.616 -17.708 -16.235 1.00 52.84 180 SER A CA 1
ATOM 1458 C C . SER A 1 180 ? 5.269 -17.543 -16.951 1.00 52.84 180 SER A C 1
ATOM 1460 O O . SER A 1 180 ? 4.478 -18.478 -16.936 1.00 52.84 180 SER A O 1
ATOM 1462 N N . ASN A 1 181 ? 5.045 -16.424 -17.651 1.00 48.12 181 ASN A N 1
ATOM 1463 C CA . ASN A 1 181 ? 3.831 -16.167 -18.437 1.00 48.12 181 ASN A CA 1
ATOM 1464 C C . ASN A 1 181 ? 3.890 -16.703 -19.880 1.00 48.12 181 ASN A C 1
ATOM 1466 O O . ASN A 1 181 ? 2.906 -16.601 -20.600 1.00 48.12 181 ASN A O 1
ATOM 1470 N N . GLY A 1 182 ? 5.029 -17.244 -20.330 1.00 41.03 182 GLY A N 1
ATOM 1471 C CA . GLY A 1 182 ? 5.188 -17.798 -21.685 1.00 41.03 182 GLY A CA 1
ATOM 1472 C C . GLY A 1 182 ? 5.077 -19.323 -21.764 1.00 41.03 182 GLY A C 1
ATOM 1473 O O . GLY A 1 182 ? 5.350 -19.900 -22.814 1.00 41.03 182 GLY A O 1
ATOM 1474 N N . ARG A 1 183 ? 4.764 -19.988 -20.646 1.00 39.84 183 ARG A N 1
ATOM 1475 C CA . ARG A 1 183 ? 4.621 -21.447 -20.549 1.00 39.84 183 ARG A CA 1
ATOM 1476 C C . ARG A 1 183 ? 3.357 -21.822 -19.775 1.00 39.84 183 ARG A C 1
ATOM 1478 O O . ARG A 1 183 ? 3.452 -22.497 -18.755 1.00 39.84 183 ARG A O 1
ATOM 1485 N N . GLN A 1 184 ? 2.204 -21.379 -20.259 1.00 36.03 184 GLN A N 1
ATOM 1486 C CA . GLN A 1 184 ? 0.925 -22.075 -20.105 1.00 36.03 184 GLN A CA 1
ATOM 1487 C C . GLN A 1 184 ? 0.146 -21.928 -21.404 1.00 36.03 184 GLN A C 1
ATOM 1489 O O . GLN A 1 184 ? 0.201 -20.819 -21.981 1.00 36.03 184 GLN A O 1
#

Secondary structure (DSSP, 8-state):
---HHHHHHHHHHHHHHHHTTPPPPHHHHHHHHHHHHHHHH--S-HHHHHHHHHHHHHHHHHHGGG-GGGHHHHHHHHHHHHTS---HHHHHHHHHHHHHHHHHS-HHHHHHHHHHHHH-TT----HHHHHHHHHHHHHHHTTS-GGG----HHHHHHHHHHHHHHH-TT-HHHHHHHHGGG--

Foldseek 3Di:
DPDPVVLVVVLVVLLVCLVVLDDDDLVRLVVVLVVLLVLLVDPPDLPSLQSSLVSLLSVCQSCVVSCLVSLLSQQLSLLLVQVDPHDPSSNVSSVSSLVSSLVRHDLLSVLVSLLCQQQPPVDDDDLRSLLSSLVSCVVSVVVDDPVSDDPDPSNVVSVVSLVVQLPDPVRPPSVVSVVVVVPD

InterPro domains:
  IPR011989 Armadillo-like helical [G3DSA:1.25.10.10] (1-181)
  IPR016024 Armadillo-type fold [SSF48371] (1-178)

Sequence (184 aa):
SSNWSERKEGLIGLQNLLKSQRTLSRVELKRLCEIFTRMFADPHSKRVFSMFLETLVDFIIIHKDDLQDWLFVLLTQLLKKMGADLLGSVQAKVQKALDVTRDSFPFDQQFNILMRFIVDQTQTPNLKVKVAILKYIESLARQMDPTDFVNSSEAKLAVSRIITWTTEPKSSDVRKVSQSNGRQ